Protein AF-0000000084602964 (afdb_homodimer)

Organism: Ustilaginoidea virens (NCBI:txid1159556)

Solvent-accessible surface area (backbone atoms only — not comparable to full-atom values): 13309 Å² total; per-residue (Å²): 102,76,48,47,32,32,37,65,79,59,62,32,30,33,37,32,51,62,71,58,79,45,32,35,36,34,15,37,67,65,36,8,13,34,34,4,14,65,34,40,32,28,38,28,27,54,37,89,40,45,48,78,75,38,66,73,67,38,65,31,77,41,71,43,98,86,69,43,47,35,37,36,31,18,36,76,69,59,18,8,36,47,31,34,42,36,61,92,42,74,63,36,30,36,32,22,19,18,18,32,47,93,67,44,42,21,49,88,42,48,48,54,31,31,34,16,52,75,52,46,38,59,52,61,78,80,53,83,86,30,45,79,32,58,55,85,125,103,77,48,46,32,34,37,64,79,58,62,34,29,32,38,33,51,64,73,56,80,46,31,35,35,35,16,36,67,67,38,9,14,34,33,5,13,66,34,40,31,28,39,30,27,54,36,89,41,45,48,77,74,36,67,73,66,39,66,32,77,41,72,45,96,85,68,42,47,35,37,35,33,17,35,75,70,59,21,9,36,47,33,34,41,34,60,91,42,74,64,37,30,37,32,23,21,19,19,32,47,92,68,44,43,20,49,89,42,49,47,53,31,31,34,17,53,75,52,46,38,60,51,59,76,81,52,80,86,29,45,82,31,60,55,85,126

Sequence (274 aa):
MTTKGSCACGEVQFQFTGEPATTALCHCRDCQKWTGGAYTSNAVVPRASFSVTKGSPKTWDAVGSSGKINKHFFCGDCGSGLYTELEVMPDMACVKAGTLDGGAASLGGKVDVEFYVKDRVGYLHGCEGAKQVPEFLMTTKGSCACGEVQFQFTGEPATTALCHCRDCQKWTGGAYTSNAVVPRASFSVTKGSPKTWDAVGSSGKINKHFFCGDCGSGLYTELEVMPDMACVKAGTLDGGAASLGGKVDVEFYVKDRVGYLHGCEGAKQVPEFL

Foldseek 3Di:
DKWKFAFPVRQKIKIFDDFAPFWEWEQDPVQCVLVVHRTFTWRKHFPVRMDTDGHDWDWDWDQDPVRWTKIWTAHPPPSHTAWIATPVRNGIITGGLVRIPDPSSCVVVDHAAYALCVNGDDVDDDDPNHHYYNHDD/DKWKFAFPVRQKIKIFDDFAPFWEWEQDPVQCVLVVDRTFTWRKHFPVRMDTDGHDWDWDWDQDPVRWTKIWTAHPPPSHTAWIATPVRNGIITGGLVRIPDPSSCVVVDHAAYALCVNGDDVDDDDPNHHYYNHDD

Nearest PDB structures (foldseek):
  8ajq-assembly2_C  TM=9.057E-01  e=1.723E-10  Pseudomonas aeruginosa PAO1
  3fac-assembly6_F  TM=7.951E-01  e=3.209E-06  Cereibacter sphaeroides 2.4.1
  1xa8-assembly1_A  TM=7.159E-01  e=5.726E-05  Paracoccus denitrificans
  6r0v-assembly3_C  TM=5.895E-01  e=1.476E-01  Magnetospirillum gryphiswaldense MSR-1
  4hr6-assembly1_B  TM=8.315E-01  e=5.188E+00  Trichosanthes anguina

InterPro domains:
  IPR006913 CENP-V/GFA domain [PF04828] (3-118)
  IPR006913 CENP-V/GFA domain [PS51891] (3-117)
  IPR011057 Mss4-like superfamily [SSF51316] (1-136)

pLDDT: mean 96.97, std 4.66, range [57.72, 98.94]

Secondary structure (DSSP, 8-state):
-EEEEE-SSSS-EEEEES--SEEEEE--HHHHHHHTSS-EEEEEEEGGGEEEEES--EEEEEE-TTS-EEEEEE-TTT--EEEEEETTSTTEEEEEGGGBSTTGGGGGG---EEE-GGG--TT--PPTTPEEESS--/-EEEEE-SSSS-EEEEES--SEEEEE--HHHHHHHTSS-EEEEEEEGGGEEEEES--EEEEEE-TTSSEEEEEE-TTT--EEEEEETTSTTEEEEEGGGBSTTGGGGGG---EEE-GGG--TT--PPTTPEEESS--

Radius of gyration: 17.01 Å; Cα contacts (8 Å, |Δi|>4): 788; chains: 2; bounding box: 37×51×43 Å

Structure (mmCIF, N/CA/C/O backbone):
data_AF-0000000084602964-model_v1
#
loop_
_entity.id
_entity.type
_entity.pdbx_description
1 polymer 'CENP-V/GFA domain-containing protein'
#
loop_
_atom_site.group_PDB
_atom_site.id
_atom_site.type_symbol
_atom_site.label_atom_id
_atom_site.label_alt_id
_atom_site.label_comp_id
_atom_site.label_asym_id
_atom_site.label_entity_id
_atom_site.label_seq_id
_atom_site.pdbx_PDB_ins_code
_atom_site.Cartn_x
_atom_site.Cartn_y
_atom_site.Cartn_z
_atom_site.occupancy
_atom_site.B_iso_or_equiv
_atom_site.auth_seq_id
_atom_site.auth_comp_id
_atom_site.auth_asym_id
_atom_site.auth_atom_id
_atom_site.pdbx_PDB_model_num
ATOM 1 N N . MET A 1 1 ? 7.316 -25.953 -2.711 1 91.19 1 MET A N 1
ATOM 2 C CA . MET A 1 1 ? 7.758 -24.891 -1.819 1 91.19 1 MET A CA 1
ATOM 3 C C . MET A 1 1 ? 6.574 -24.047 -1.353 1 91.19 1 MET A C 1
ATOM 5 O O . MET A 1 1 ? 5.68 -23.734 -2.141 1 91.19 1 MET A O 1
ATOM 9 N N . THR A 1 2 ? 6.422 -23.891 -0.087 1 97.94 2 THR A N 1
ATOM 10 C CA . THR A 1 2 ? 5.328 -23.125 0.492 1 97.94 2 THR A CA 1
ATOM 11 C C . THR A 1 2 ? 5.793 -21.703 0.853 1 97.94 2 THR A C 1
ATOM 13 O O . THR A 1 2 ? 6.84 -21.531 1.486 1 97.94 2 THR A O 1
ATOM 16 N N . THR A 1 3 ? 5.145 -20.734 0.321 1 98.62 3 THR A N 1
ATOM 17 C CA . THR A 1 3 ? 5.375 -19.344 0.696 1 98.62 3 THR A CA 1
ATOM 18 C C . THR A 1 3 ? 4.316 -18.875 1.688 1 98.62 3 THR A C 1
ATOM 20 O O . THR A 1 3 ? 3.121 -19.109 1.493 1 98.62 3 THR A O 1
ATOM 23 N N . LYS A 1 4 ? 4.715 -18.234 2.758 1 98.88 4 LYS A N 1
ATOM 24 C CA . LYS A 1 4 ? 3.814 -17.75 3.801 1 98.88 4 LYS A CA 1
ATOM 25 C C . LYS A 1 4 ? 3.76 -16.219 3.814 1 98.88 4 LYS A C 1
ATOM 27 O O . LYS A 1 4 ? 4.684 -15.555 3.336 1 98.88 4 LYS A O 1
ATOM 32 N N . GLY A 1 5 ? 2.639 -15.727 4.312 1 98.88 5 GLY A N 1
ATOM 33 C CA . GLY A 1 5 ? 2.457 -14.297 4.512 1 98.88 5 GLY A CA 1
ATOM 34 C C . GLY A 1 5 ? 1.465 -13.969 5.609 1 98.88 5 GLY A C 1
ATOM 35 O O . GLY A 1 5 ? 0.839 -14.867 6.176 1 98.88 5 GLY A O 1
ATOM 36 N N . SER A 1 6 ? 1.396 -12.688 5.945 1 98.88 6 SER A N 1
ATOM 37 C CA . SER A 1 6 ? 0.484 -12.219 6.984 1 98.88 6 SER A CA 1
ATOM 38 C C . SER A 1 6 ? 0.292 -10.711 6.914 1 98.88 6 SER A C 1
ATOM 40 O O . SER A 1 6 ? 1.099 -10 6.305 1 98.88 6 SER A O 1
ATOM 42 N N . CYS A 1 7 ? -0.856 -10.312 7.605 1 98.81 7 CYS A N 1
ATOM 43 C CA . CYS A 1 7 ? -1.033 -8.875 7.793 1 98.81 7 CYS A CA 1
ATOM 44 C C . CYS A 1 7 ? -0.047 -8.328 8.82 1 98.81 7 CYS A C 1
ATOM 46 O O . CYS A 1 7 ? 0.707 -9.094 9.422 1 98.81 7 CYS A O 1
ATOM 48 N N . ALA A 1 8 ? -0.047 -7.062 9.031 1 98.38 8 ALA A N 1
ATOM 49 C CA . ALA A 1 8 ? 0.92 -6.379 9.883 1 98.38 8 ALA A CA 1
ATOM 50 C C . ALA A 1 8 ? 0.722 -6.758 11.352 1 98.38 8 ALA A C 1
ATOM 52 O O . ALA A 1 8 ? 1.691 -6.883 12.102 1 98.38 8 ALA A O 1
ATOM 53 N N . CYS A 1 9 ? -0.49 -6.988 11.797 1 98.25 9 CYS A N 1
ATOM 54 C CA . CYS A 1 9 ? -0.743 -7.258 13.211 1 98.25 9 CYS A CA 1
ATOM 55 C C . CYS A 1 9 ? -0.736 -8.758 13.492 1 98.25 9 CYS A C 1
ATOM 57 O O . CYS A 1 9 ? -0.832 -9.18 14.641 1 98.25 9 CYS A O 1
ATOM 59 N N . GLY A 1 10 ? -0.704 -9.539 12.461 1 98.25 10 GLY A N 1
ATOM 60 C CA . GLY A 1 10 ? -0.577 -10.977 12.625 1 98.25 10 GLY A CA 1
ATOM 61 C C . GLY A 1 10 ? -1.914 -11.68 12.758 1 98.25 10 GLY A C 1
ATOM 62 O O . GLY A 1 10 ? -1.969 -12.914 12.812 1 98.25 10 GLY A O 1
ATOM 63 N N . GLU A 1 11 ? -3.012 -10.969 12.695 1 98.62 11 GLU A N 1
ATOM 64 C CA . GLU A 1 11 ? -4.336 -11.555 12.883 1 98.62 11 GLU A CA 1
ATOM 65 C C . GLU A 1 11 ? -4.742 -12.391 11.672 1 98.62 11 GLU A C 1
ATOM 67 O O . GLU A 1 11 ? -5.523 -13.336 11.797 1 98.62 11 GLU A O 1
ATOM 72 N N . VAL A 1 12 ? -4.324 -12.055 10.555 1 98.94 12 VAL A N 1
ATOM 73 C CA . VAL A 1 12 ? -4.602 -12.82 9.352 1 98.94 12 VAL A CA 1
ATOM 74 C C . VAL A 1 12 ? -3.303 -13.414 8.797 1 98.94 12 VAL A C 1
ATOM 76 O O . VAL A 1 12 ? -2.301 -12.703 8.664 1 98.94 12 VAL A O 1
ATOM 79 N N . GLN A 1 13 ? -3.268 -14.672 8.578 1 98.94 13 GLN A N 1
ATOM 80 C CA . GLN A 1 13 ? -2.15 -15.391 7.977 1 98.94 13 GLN A CA 1
ATOM 81 C C . GLN A 1 13 ? -2.617 -16.234 6.793 1 98.94 13 GLN A C 1
ATOM 83 O O . GLN A 1 13 ? -3.75 -16.719 6.777 1 98.94 13 GLN A O 1
ATOM 88 N N . PHE A 1 14 ? -1.807 -16.422 5.824 1 98.94 14 PHE A N 1
ATOM 89 C CA . PHE A 1 14 ? -2.137 -17.172 4.613 1 98.94 14 PHE A CA 1
ATOM 90 C C . PHE A 1 14 ? -0.89 -17.812 4.016 1 98.94 14 PHE A C 1
ATOM 92 O O . PHE A 1 14 ? 0.221 -17.594 4.504 1 98.94 14 PHE A O 1
ATOM 99 N N . GLN A 1 15 ? -1.079 -18.625 3.064 1 98.94 15 GLN A N 1
ATOM 100 C CA . GLN A 1 15 ? 0.027 -19.266 2.359 1 98.94 15 GLN A CA 1
ATOM 101 C C . GLN A 1 15 ? -0.381 -19.656 0.944 1 98.94 15 GLN A C 1
ATOM 103 O O . GLN A 1 15 ? -1.571 -19.703 0.625 1 98.94 15 GLN A O 1
ATOM 108 N N . PHE A 1 16 ? 0.579 -19.891 0.078 1 98.88 16 PHE A N 1
ATOM 109 C CA . PHE A 1 16 ? 0.371 -20.562 -1.2 1 98.88 16 PHE A CA 1
ATOM 110 C C . PHE A 1 16 ? 1.536 -21.484 -1.52 1 98.88 16 PHE A C 1
ATOM 112 O O . PHE A 1 16 ? 2.625 -21.344 -0.96 1 98.88 16 PHE A O 1
ATOM 119 N N . THR A 1 17 ? 1.255 -22.438 -2.363 1 98.69 17 THR A N 1
ATOM 120 C CA . THR A 1 17 ? 2.277 -23.391 -2.797 1 98.69 17 THR A CA 1
ATOM 121 C C . THR A 1 17 ? 2.68 -23.125 -4.246 1 98.69 17 THR A C 1
ATOM 123 O O . THR A 1 17 ? 1.89 -22.594 -5.027 1 98.69 17 THR A O 1
ATOM 126 N N . GLY A 1 18 ? 3.939 -23.516 -4.59 1 97.75 18 GLY A N 1
ATOM 127 C CA . GLY A 1 18 ? 4.438 -23.312 -5.941 1 97.75 18 GLY A CA 1
ATOM 128 C C . GLY A 1 18 ? 4.949 -21.906 -6.184 1 97.75 18 GLY A C 1
ATOM 129 O O . GLY A 1 18 ? 5.207 -21.156 -5.234 1 97.75 18 GLY A O 1
ATOM 130 N N . GLU A 1 19 ? 5.258 -21.594 -7.457 1 96.88 19 GLU A N 1
ATOM 131 C CA . GLU A 1 19 ? 5.746 -20.281 -7.867 1 96.88 19 GLU A CA 1
ATOM 132 C C . GLU A 1 19 ? 4.621 -19.438 -8.461 1 96.88 19 GLU A C 1
ATOM 134 O O . GLU A 1 19 ? 3.662 -19.969 -9.016 1 96.88 19 GLU A O 1
ATOM 139 N N . PRO A 1 20 ? 4.711 -18.125 -8.266 1 98.12 20 PRO A N 1
ATOM 140 C CA . PRO A 1 20 ? 3.729 -17.281 -8.961 1 98.12 20 PRO A CA 1
ATOM 141 C C . PRO A 1 20 ? 3.721 -17.516 -10.469 1 98.12 20 PRO A C 1
ATOM 143 O O . PRO A 1 20 ? 4.777 -17.734 -11.07 1 98.12 20 PRO A O 1
ATOM 146 N N . ALA A 1 21 ? 2.506 -17.531 -11.008 1 98.25 21 ALA A N 1
ATOM 147 C CA . ALA A 1 21 ? 2.375 -17.594 -12.469 1 98.25 21 ALA A CA 1
ATOM 148 C C . ALA A 1 21 ? 2.971 -16.359 -13.125 1 98.25 21 ALA A C 1
ATOM 150 O O . ALA A 1 21 ? 3.502 -16.422 -14.234 1 98.25 21 ALA A O 1
ATOM 151 N N . THR A 1 22 ? 2.918 -15.227 -12.516 1 98.19 22 THR A N 1
ATOM 152 C CA . THR A 1 22 ? 3.473 -13.945 -12.945 1 98.19 22 THR A CA 1
ATOM 153 C C . THR A 1 22 ? 3.66 -13.008 -11.758 1 98.19 22 THR A C 1
ATOM 155 O O . THR A 1 22 ? 3.002 -13.164 -10.734 1 98.19 22 THR A O 1
ATOM 158 N N . THR A 1 23 ? 4.594 -12.125 -11.789 1 98.69 23 THR A N 1
ATOM 159 C CA . THR A 1 23 ? 4.781 -11.008 -10.867 1 98.69 23 THR A CA 1
ATOM 160 C C . THR A 1 23 ? 4.445 -9.688 -11.547 1 98.69 23 THR A C 1
ATOM 162 O O . THR A 1 23 ? 4.793 -9.469 -12.711 1 98.69 23 THR A O 1
ATOM 165 N N . ALA A 1 24 ? 3.697 -8.844 -10.859 1 98.44 24 ALA A N 1
ATOM 166 C CA . ALA A 1 24 ? 3.156 -7.672 -11.547 1 98.44 24 ALA A CA 1
ATOM 167 C C . ALA A 1 24 ? 3.092 -6.473 -10.602 1 98.44 24 ALA A C 1
ATOM 169 O O . ALA A 1 24 ? 2.883 -6.633 -9.398 1 98.44 24 ALA A O 1
ATOM 170 N N . LEU A 1 25 ? 3.332 -5.289 -11.133 1 98.69 25 LEU A N 1
ATOM 171 C CA . LEU A 1 25 ? 2.926 -4.035 -10.508 1 98.69 25 LEU A CA 1
ATOM 172 C C . LEU A 1 25 ? 1.711 -3.443 -11.219 1 98.69 25 LEU A C 1
ATOM 174 O O . LEU A 1 25 ? 1.621 -3.488 -12.445 1 98.69 25 LEU A O 1
ATOM 178 N N . CYS A 1 26 ? 0.784 -2.951 -10.5 1 97.81 26 CYS A N 1
ATOM 179 C CA . CYS A 1 26 ? -0.351 -2.246 -11.086 1 97.81 26 CYS A CA 1
ATOM 180 C C . CYS A 1 26 ? -0.395 -0.797 -10.609 1 97.81 26 CYS A C 1
ATOM 182 O O . CYS A 1 26 ? -0.549 -0.532 -9.422 1 97.81 26 CYS A O 1
ATOM 184 N N . HIS A 1 27 ? -0.36 0.128 -11.516 1 98.06 27 HIS A N 1
ATOM 185 C CA . HIS A 1 27 ? -0.219 1.552 -11.234 1 98.06 27 HIS A CA 1
ATOM 186 C C . HIS A 1 27 ? -1.563 2.266 -11.312 1 98.06 27 HIS A C 1
ATOM 188 O O . HIS A 1 27 ? -1.625 3.494 -11.219 1 98.06 27 HIS A O 1
ATOM 194 N N . CYS A 1 28 ? -2.711 1.581 -11.477 1 96.88 28 CYS A N 1
ATOM 195 C CA . CYS A 1 28 ? -3.988 2.256 -11.68 1 96.88 28 CYS A CA 1
ATOM 196 C C . CYS A 1 28 ? -4.375 3.082 -10.461 1 96.88 28 CYS A C 1
ATOM 198 O O . CYS A 1 28 ? -3.828 2.885 -9.375 1 96.88 28 CYS A O 1
ATOM 200 N N . ARG A 1 29 ? -5.297 3.977 -10.672 1 95.75 29 ARG A N 1
ATOM 201 C CA . ARG A 1 29 ? -5.711 4.887 -9.609 1 95.75 29 ARG A CA 1
ATOM 202 C C . ARG A 1 29 ? -6.363 4.125 -8.461 1 95.75 29 ARG A C 1
ATOM 204 O O . ARG A 1 29 ? -6.195 4.484 -7.293 1 95.75 29 ARG A O 1
ATOM 211 N N . ASP A 1 30 ? -7.09 3.135 -8.727 1 96.06 30 ASP A N 1
ATOM 212 C CA . ASP A 1 30 ? -7.699 2.307 -7.688 1 96.06 30 ASP A CA 1
ATOM 213 C C . ASP A 1 30 ? -6.641 1.732 -6.75 1 96.06 30 ASP A C 1
ATOM 215 O O . ASP A 1 30 ? -6.777 1.813 -5.527 1 96.06 30 ASP A O 1
ATOM 219 N N . CYS A 1 31 ? -5.586 1.161 -7.332 1 97.38 31 CYS A N 1
ATOM 220 C CA . CYS A 1 31 ? -4.523 0.571 -6.527 1 97.38 31 CYS A CA 1
ATOM 221 C C . CYS A 1 31 ? -3.797 1.637 -5.715 1 97.38 31 CYS A C 1
ATOM 223 O O . CYS A 1 31 ? -3.383 1.384 -4.582 1 97.38 31 CYS A O 1
ATOM 225 N N . GLN A 1 32 ? -3.639 2.816 -6.332 1 98.38 32 GLN A N 1
ATOM 226 C CA . GLN A 1 32 ? -3.045 3.916 -5.578 1 98.38 32 GLN A CA 1
ATOM 227 C C . GLN A 1 32 ? -3.912 4.297 -4.383 1 98.38 32 GLN A C 1
ATOM 229 O O . GLN A 1 32 ? -3.426 4.363 -3.252 1 98.38 32 GLN A O 1
ATOM 234 N N . LYS A 1 33 ? -5.188 4.449 -4.574 1 98.31 33 LYS A N 1
ATOM 235 C CA . LYS A 1 33 ? -6.098 4.828 -3.498 1 98.31 33 LYS A CA 1
ATOM 236 C C . LYS A 1 33 ? -6.168 3.744 -2.428 1 98.31 33 LYS A C 1
ATOM 238 O O . LYS A 1 33 ? -6.195 4.043 -1.232 1 98.31 33 LYS A O 1
ATOM 243 N N . TRP A 1 34 ? -6.16 2.533 -2.822 1 98.5 34 TRP A N 1
ATOM 244 C CA . TRP A 1 34 ? -6.332 1.438 -1.872 1 98.5 34 TRP A CA 1
ATOM 245 C C . TRP A 1 34 ? -5.105 1.291 -0.98 1 98.5 34 TRP A C 1
ATOM 247 O O . TRP A 1 34 ? -5.227 1.19 0.243 1 98.5 34 TRP A O 1
ATOM 257 N N . THR A 1 35 ? -3.918 1.329 -1.585 1 98.06 35 THR A N 1
ATOM 258 C CA . THR A 1 35 ? -2.703 1.128 -0.804 1 98.06 35 THR A CA 1
ATOM 259 C C . THR A 1 35 ? -2.283 2.422 -0.113 1 98.06 35 THR A C 1
ATOM 261 O O . THR A 1 35 ? -1.516 2.396 0.851 1 98.06 35 THR A O 1
ATOM 264 N N . GLY A 1 36 ? -2.74 3.549 -0.602 1 98.31 36 GLY A N 1
ATOM 265 C CA . GLY A 1 36 ? -2.16 4.828 -0.222 1 98.31 36 GLY A CA 1
ATOM 266 C C . GLY A 1 36 ? -0.785 5.059 -0.819 1 98.31 36 GLY A C 1
ATOM 267 O O . GLY A 1 36 ? -0.063 5.965 -0.396 1 98.31 36 GLY A O 1
ATOM 268 N N . GLY A 1 37 ? -0.355 4.223 -1.737 1 98.5 37 GLY A N 1
ATOM 269 C CA . GLY A 1 37 ? 0.984 4.262 -2.303 1 98.5 37 GLY A CA 1
ATOM 270 C C . GLY A 1 37 ? 0.99 4.414 -3.812 1 98.5 37 GLY A C 1
ATOM 271 O O . GLY A 1 37 ? 0.054 4.969 -4.391 1 98.5 37 GLY A O 1
ATOM 272 N N . ALA A 1 38 ? 2.062 4.016 -4.43 1 98.44 38 ALA A N 1
ATOM 273 C CA . ALA A 1 38 ? 2.289 4.281 -5.848 1 98.44 38 ALA A CA 1
ATOM 274 C C . ALA A 1 38 ? 1.634 3.211 -6.719 1 98.44 38 ALA A C 1
ATOM 276 O O . ALA A 1 38 ? 1.294 3.465 -7.875 1 98.44 38 ALA A O 1
ATOM 277 N N . TYR A 1 39 ? 1.562 2.01 -6.219 1 98.5 39 TYR A N 1
ATOM 278 C CA . TYR A 1 39 ? 1.104 0.832 -6.945 1 98.5 39 TYR A CA 1
ATOM 279 C C . TYR A 1 39 ? 0.875 -0.339 -5.996 1 98.5 39 TYR A C 1
ATOM 281 O O . TYR A 1 39 ? 1.201 -0.257 -4.812 1 98.5 39 TYR A O 1
ATOM 289 N N . THR A 1 40 ? 0.231 -1.357 -6.441 1 98.56 40 THR A N 1
ATOM 290 C CA . THR A 1 40 ? 0.301 -2.652 -5.773 1 98.56 40 THR A CA 1
ATOM 291 C C . THR A 1 40 ? 1.4 -3.518 -6.383 1 98.56 40 THR A C 1
ATOM 293 O O . THR A 1 40 ? 1.654 -3.449 -7.586 1 98.56 40 THR A O 1
ATOM 296 N N . SER A 1 41 ? 2.1 -4.227 -5.613 1 98.81 41 SER A N 1
ATOM 297 C CA . SER A 1 41 ? 2.996 -5.297 -6.031 1 98.81 41 SER A CA 1
ATOM 298 C C . SER A 1 41 ? 2.367 -6.668 -5.797 1 98.81 41 SER A C 1
ATOM 300 O O . SER A 1 41 ? 1.84 -6.941 -4.719 1 98.81 41 SER A O 1
ATOM 302 N N . ASN A 1 42 ? 2.426 -7.523 -6.793 1 98.81 42 ASN A N 1
ATOM 303 C CA . ASN A 1 42 ? 1.559 -8.695 -6.781 1 98.81 42 ASN A CA 1
ATOM 304 C C . ASN A 1 42 ? 2.318 -9.961 -7.176 1 98.81 42 ASN A C 1
ATOM 306 O O . ASN A 1 42 ? 3.018 -9.977 -8.188 1 98.81 42 ASN A O 1
ATOM 310 N N . ALA A 1 43 ? 2.254 -10.984 -6.383 1 98.81 43 ALA A N 1
ATOM 311 C CA . ALA A 1 43 ? 2.461 -12.375 -6.793 1 98.81 43 ALA A CA 1
ATOM 312 C C . ALA A 1 43 ? 1.15 -13.016 -7.238 1 98.81 43 ALA A C 1
ATOM 314 O O . ALA A 1 43 ? 0.268 -13.273 -6.418 1 98.81 43 ALA A O 1
ATOM 315 N N . VAL A 1 44 ? 1 -13.242 -8.523 1 98.81 44 VAL A N 1
ATOM 316 C CA . VAL A 1 44 ? -0.226 -13.836 -9.055 1 98.81 44 VAL A CA 1
ATOM 317 C C . VAL A 1 44 ? -0.109 -15.359 -9.047 1 98.81 44 VAL A C 1
ATOM 319 O O . VAL A 1 44 ? 0.737 -15.93 -9.734 1 98.81 44 VAL A O 1
ATOM 322 N N . VAL A 1 45 ? -0.984 -16.016 -8.281 1 98.75 45 VAL A N 1
ATOM 323 C CA . VAL A 1 45 ? -0.86 -17.453 -8.078 1 98.75 45 VAL A CA 1
ATOM 324 C C . VAL A 1 45 ? -2.197 -18.141 -8.367 1 98.75 45 VAL A C 1
ATOM 326 O O . VAL A 1 45 ? -3.254 -17.516 -8.258 1 98.75 45 VAL A O 1
ATOM 329 N N . PRO A 1 46 ? -2.156 -19.422 -8.742 1 98.75 46 PRO A N 1
ATOM 330 C CA . PRO A 1 46 ? -3.436 -20.141 -8.836 1 98.75 46 PRO A CA 1
ATOM 331 C C . PRO A 1 46 ? -4.223 -20.109 -7.527 1 98.75 46 PRO A C 1
ATOM 333 O O . PRO A 1 46 ? -3.666 -20.375 -6.461 1 98.75 46 PRO A O 1
ATOM 336 N N . ARG A 1 47 ? -5.477 -19.797 -7.652 1 98.38 47 ARG A N 1
ATOM 337 C CA . ARG A 1 47 ? -6.32 -19.688 -6.465 1 98.38 47 ARG A CA 1
ATOM 338 C C . ARG A 1 47 ? -6.316 -21 -5.68 1 98.38 47 ARG A C 1
ATOM 340 O O . ARG A 1 47 ? -6.363 -20.984 -4.449 1 98.38 47 ARG A O 1
ATOM 347 N N . ALA A 1 48 ? -6.23 -22.109 -6.328 1 98.38 48 ALA A N 1
ATOM 348 C CA . ALA A 1 48 ? -6.262 -23.438 -5.715 1 98.38 48 ALA A CA 1
ATOM 349 C C . ALA A 1 48 ? -5.031 -23.656 -4.84 1 98.38 48 ALA A C 1
ATOM 351 O O . ALA A 1 48 ? -5.027 -24.547 -3.982 1 98.38 48 ALA A O 1
ATOM 352 N N . SER A 1 49 ? -3.975 -22.938 -5.09 1 98.62 49 SER A N 1
ATOM 353 C CA . SER A 1 49 ? -2.732 -23.125 -4.348 1 98.62 49 SER A CA 1
ATOM 354 C C . SER A 1 49 ? -2.666 -22.188 -3.145 1 98.62 49 SER A C 1
ATOM 356 O O . SER A 1 49 ? -1.739 -22.266 -2.334 1 98.62 49 SER A O 1
ATOM 358 N N . PHE A 1 50 ? -3.629 -21.312 -3.041 1 98.88 50 PHE A N 1
ATOM 359 C CA . PHE A 1 50 ? -3.65 -20.266 -2.031 1 98.88 50 PHE A CA 1
ATOM 360 C C . PHE A 1 50 ? -4.695 -20.562 -0.961 1 98.88 50 PHE A C 1
ATOM 362 O O . PHE A 1 50 ? -5.789 -21.031 -1.271 1 98.88 50 PHE A O 1
ATOM 369 N N . SER A 1 51 ? -4.383 -20.188 0.324 1 98.88 51 SER A N 1
ATOM 370 C CA . SER A 1 51 ? -5.375 -20.344 1.384 1 98.88 51 SER A CA 1
ATOM 371 C C . SER A 1 51 ? -5.074 -19.406 2.553 1 98.88 51 SER A C 1
ATOM 373 O O . SER A 1 51 ? -3.912 -19.188 2.9 1 98.88 51 SER A O 1
ATOM 375 N N . VAL A 1 52 ? -6.113 -18.828 3.131 1 98.94 52 VAL A N 1
ATOM 376 C CA . VAL A 1 52 ? -6.008 -18.172 4.43 1 98.94 52 VAL A CA 1
ATOM 377 C C . VAL A 1 52 ? -5.945 -19.234 5.535 1 98.94 52 VAL A C 1
ATOM 379 O O . VAL A 1 52 ? -6.824 -20.094 5.637 1 98.94 52 VAL A O 1
ATOM 382 N N . THR A 1 53 ? -4.891 -19.109 6.336 1 98.88 53 THR A N 1
ATOM 383 C CA . THR A 1 53 ? -4.672 -20.172 7.32 1 98.88 53 THR A CA 1
ATOM 384 C C . THR A 1 53 ? -5.062 -19.703 8.719 1 98.88 53 THR A C 1
ATOM 386 O O . THR A 1 53 ? -5.195 -20.516 9.633 1 98.88 53 THR A O 1
ATOM 389 N N . LYS A 1 54 ? -5.199 -18.5 8.945 1 98.88 54 LYS A N 1
ATOM 390 C CA . LYS A 1 54 ? -5.625 -17.891 10.203 1 98.88 54 LYS A CA 1
ATOM 391 C C . LYS A 1 54 ? -6.371 -16.578 9.953 1 98.88 54 LYS A C 1
ATOM 393 O O . LYS A 1 54 ? -5.973 -15.781 9.094 1 98.88 54 LYS A O 1
ATOM 398 N N . GLY A 1 55 ? -7.438 -16.312 10.742 1 98.75 55 GLY A N 1
ATOM 399 C CA . GLY A 1 55 ? -8.164 -15.047 10.695 1 98.75 55 GLY A CA 1
ATOM 400 C C . GLY A 1 55 ? -9.156 -14.969 9.555 1 98.75 55 GLY A C 1
ATOM 401 O O . GLY A 1 55 ? -9.352 -15.945 8.828 1 98.75 55 GLY A O 1
ATOM 402 N N . SER A 1 56 ? -9.852 -13.867 9.492 1 98.5 56 SER A N 1
ATOM 403 C CA . SER A 1 56 ? -10.875 -13.602 8.484 1 98.5 56 SER A CA 1
ATOM 404 C C . SER A 1 56 ? -10.727 -12.203 7.898 1 98.5 56 SER A C 1
ATOM 406 O O . SER A 1 56 ? -11.109 -11.219 8.531 1 98.5 56 SER A O 1
ATOM 408 N N . PRO A 1 57 ? -10.203 -12.156 6.695 1 98.81 57 PRO A N 1
ATOM 409 C CA . PRO A 1 57 ? -10.094 -10.828 6.078 1 98.81 57 PRO A CA 1
ATOM 410 C C . PRO A 1 57 ? -11.461 -10.18 5.828 1 98.81 57 PRO A C 1
ATOM 412 O O . PRO A 1 57 ? -12.445 -10.883 5.582 1 98.81 57 PRO A O 1
ATOM 415 N N . LYS A 1 58 ? -11.508 -8.867 5.914 1 98.75 58 LYS A N 1
ATOM 416 C CA . LYS A 1 58 ? -12.617 -8.094 5.375 1 98.75 58 LYS A CA 1
ATOM 417 C C . LYS A 1 58 ? -12.477 -7.887 3.871 1 98.75 58 LYS A C 1
ATOM 419 O O . LYS A 1 58 ? -11.391 -8.094 3.312 1 98.75 58 LYS A O 1
ATOM 424 N N . THR A 1 59 ? -13.602 -7.508 3.275 1 98.62 59 THR A N 1
ATOM 425 C CA . THR A 1 59 ? -13.555 -7.332 1.828 1 98.62 59 THR A CA 1
ATOM 426 C C . THR A 1 59 ? -14.156 -5.992 1.424 1 98.62 59 THR A C 1
ATOM 428 O O . THR A 1 59 ? -14.977 -5.434 2.148 1 98.62 59 THR A O 1
ATOM 431 N N . TRP A 1 60 ? -13.695 -5.488 0.387 1 98 60 TRP A N 1
ATOM 432 C CA . TRP A 1 60 ? -14.25 -4.352 -0.338 1 98 60 TRP A CA 1
ATOM 433 C C . TRP A 1 60 ? -14.242 -4.605 -1.842 1 98 60 TRP A C 1
ATOM 435 O O . TRP A 1 60 ? -13.227 -5.035 -2.4 1 98 60 TRP A O 1
ATOM 445 N N . ASP A 1 61 ? -15.398 -4.371 -2.467 1 97.69 61 ASP A N 1
ATOM 446 C CA . ASP A 1 61 ? -15.539 -4.621 -3.898 1 97.69 61 ASP A CA 1
ATOM 447 C C . ASP A 1 61 ? -15.383 -3.33 -4.699 1 97.69 61 ASP A C 1
ATOM 449 O O . ASP A 1 61 ? -16.156 -2.383 -4.52 1 97.69 61 ASP A O 1
ATOM 453 N N . ALA A 1 62 ? -14.406 -3.301 -5.457 1 95.94 62 ALA A N 1
ATOM 454 C CA . ALA A 1 62 ? -14.281 -2.238 -6.453 1 95.94 62 ALA A CA 1
ATOM 455 C C . ALA A 1 62 ? -14.789 -2.701 -7.816 1 95.94 62 ALA A C 1
ATOM 457 O O . ALA A 1 62 ? -14.789 -3.9 -8.109 1 95.94 62 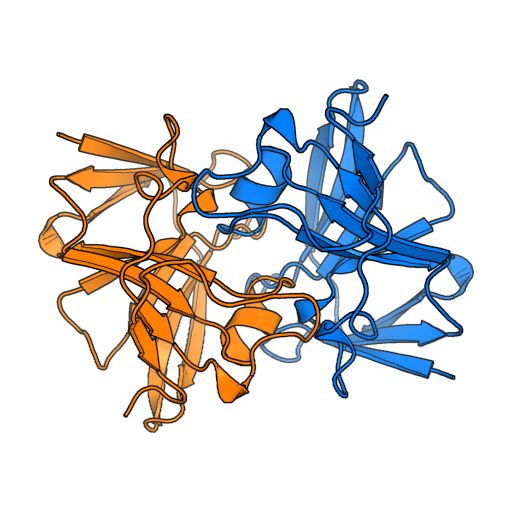ALA A O 1
ATOM 458 N N . VAL A 1 63 ? -15.289 -1.694 -8.586 1 93 63 VAL A N 1
ATOM 459 C CA . VAL A 1 63 ? -15.633 -1.993 -9.969 1 93 63 VAL A CA 1
ATOM 460 C C . VAL A 1 63 ? -14.508 -1.542 -10.891 1 93 63 VAL A C 1
ATOM 462 O O . VAL A 1 63 ? -14.164 -0.359 -10.93 1 93 63 VAL A O 1
ATOM 465 N N . GLY A 1 64 ? -13.969 -2.504 -11.531 1 87.06 64 GLY A N 1
ATOM 466 C CA . GLY A 1 64 ? -12.883 -2.188 -12.445 1 87.06 64 GLY A CA 1
ATOM 467 C C . GLY A 1 64 ? -13.359 -1.537 -13.734 1 87.06 64 GLY A C 1
ATOM 468 O O . GLY A 1 64 ? -14.562 -1.344 -13.93 1 87.06 64 GLY A O 1
ATOM 469 N N . SER A 1 65 ? -12.367 -1.155 -14.594 1 83.38 65 SER A N 1
ATOM 470 C CA . SER A 1 65 ? -12.664 -0.501 -15.859 1 83.38 65 SER A CA 1
ATOM 471 C C . SER A 1 65 ? -13.477 -1.411 -16.766 1 83.38 65 SER A C 1
ATOM 473 O O . SER A 1 65 ? -14.219 -0.932 -17.641 1 83.38 65 SER A O 1
ATOM 475 N N . SER A 1 66 ? -13.359 -2.713 -16.609 1 83.81 66 SER A N 1
ATOM 476 C CA . SER A 1 66 ? -14.109 -3.697 -17.391 1 83.81 66 SER A CA 1
ATOM 477 C C . SER A 1 66 ? -15.57 -3.74 -16.969 1 83.81 66 SER A C 1
ATOM 479 O O . SER A 1 66 ? -16.406 -4.344 -17.641 1 83.81 66 SER A O 1
ATOM 481 N N . GLY A 1 67 ? -15.844 -3.117 -15.891 1 90.12 67 GLY A N 1
ATOM 482 C CA . GLY A 1 67 ? -17.172 -3.219 -15.305 1 90.12 67 GLY A CA 1
ATOM 483 C C . GLY A 1 67 ? -17.328 -4.398 -14.367 1 90.12 67 GLY A C 1
ATOM 484 O O . GLY A 1 67 ? -18.359 -4.555 -13.711 1 90.12 67 GLY A O 1
ATOM 485 N N . LYS A 1 68 ? -16.297 -5.207 -14.305 1 94.44 68 LYS A N 1
ATOM 486 C CA . LYS A 1 68 ? -16.328 -6.391 -13.453 1 94.44 68 LYS A CA 1
ATOM 487 C C . LYS A 1 68 ? -15.742 -6.094 -12.078 1 94.44 68 LYS A C 1
ATOM 489 O O . LYS A 1 68 ? -15.086 -5.07 -11.883 1 94.44 68 LYS A O 1
ATOM 494 N N . ILE A 1 69 ? -15.992 -6.98 -11.188 1 96.88 69 ILE A N 1
ATOM 495 C CA . ILE A 1 69 ? -15.648 -6.75 -9.789 1 96.88 69 ILE A CA 1
ATOM 496 C C . ILE A 1 69 ? -14.195 -7.156 -9.531 1 96.88 69 ILE A C 1
ATOM 498 O O . ILE A 1 69 ? -13.742 -8.195 -10.023 1 96.88 69 ILE A O 1
ATOM 502 N N . ASN A 1 70 ? -13.492 -6.309 -8.891 1 97 70 ASN A N 1
ATOM 503 C CA . ASN A 1 70 ? -12.242 -6.598 -8.203 1 97 70 ASN A CA 1
ATOM 504 C C . ASN A 1 70 ? -12.43 -6.656 -6.695 1 97 70 ASN A C 1
ATOM 506 O O . ASN A 1 70 ? -12.562 -5.621 -6.039 1 97 70 ASN A O 1
ATOM 510 N N . LYS A 1 71 ? -12.484 -7.863 -6.203 1 98.19 71 LYS A N 1
ATOM 511 C CA . LYS A 1 71 ? -12.68 -8.023 -4.766 1 98.19 71 LYS A CA 1
ATOM 512 C C . LYS A 1 71 ? -11.359 -7.852 -4.012 1 98.19 71 LYS A C 1
ATOM 514 O O . LYS A 1 71 ? -10.383 -8.547 -4.289 1 98.19 71 LYS A O 1
ATOM 519 N N . HIS A 1 72 ? -11.297 -6.887 -3.117 1 98.81 72 HIS A N 1
ATOM 520 C CA . HIS A 1 72 ? -10.133 -6.605 -2.291 1 98.81 72 HIS A CA 1
ATOM 521 C C . HIS A 1 72 ? -10.266 -7.238 -0.91 1 98.81 72 HIS A C 1
ATOM 523 O O . HIS A 1 72 ? -11.305 -7.102 -0.26 1 98.81 72 HIS A O 1
ATOM 529 N N . PHE A 1 73 ? -9.273 -7.945 -0.435 1 98.94 73 PHE A N 1
ATOM 530 C CA . PHE A 1 73 ? -9.227 -8.547 0.892 1 98.94 73 PHE A CA 1
ATOM 531 C C . PHE A 1 73 ? -8.18 -7.863 1.764 1 98.94 73 PHE A C 1
ATOM 533 O O . PHE A 1 73 ? -7.039 -7.676 1.34 1 98.94 73 PHE A O 1
ATOM 540 N N . PHE A 1 74 ? -8.57 -7.488 2.988 1 98.94 74 PHE A N 1
ATOM 541 C CA . PHE A 1 74 ? -7.676 -6.754 3.877 1 98.94 74 PHE A CA 1
ATOM 542 C C . PHE A 1 74 ? -7.949 -7.109 5.332 1 98.94 74 PHE A C 1
ATOM 544 O O . PHE A 1 74 ? -9 -7.668 5.656 1 98.94 74 PHE A O 1
ATOM 551 N N . CYS A 1 75 ? -7.02 -6.871 6.215 1 98.94 75 CYS A N 1
ATOM 552 C CA . CYS A 1 75 ? -7.203 -7.105 7.641 1 98.94 75 CYS A CA 1
ATOM 553 C C . CYS A 1 75 ? -8.055 -6.008 8.266 1 98.94 75 CYS A C 1
ATOM 555 O O . CYS A 1 75 ? -7.734 -4.824 8.141 1 98.94 75 CYS A O 1
ATOM 557 N N . GLY A 1 76 ? -9.062 -6.387 8.938 1 98.69 76 GLY A N 1
ATOM 558 C CA . GLY A 1 76 ? -9.953 -5.426 9.57 1 98.69 76 GLY A CA 1
ATOM 559 C C . GLY A 1 76 ? -9.344 -4.762 10.789 1 98.69 76 GLY A C 1
ATOM 560 O O . GLY A 1 76 ? -9.836 -3.732 11.258 1 98.69 76 GLY A O 1
ATOM 561 N N . ASP A 1 77 ? -8.281 -5.305 11.344 1 98.56 77 ASP A N 1
ATOM 562 C CA . ASP A 1 77 ? -7.703 -4.809 12.594 1 98.56 77 ASP A CA 1
ATOM 563 C C . ASP A 1 77 ? -6.566 -3.83 12.312 1 98.56 77 ASP A C 1
ATOM 565 O O . ASP A 1 77 ? -6.355 -2.881 13.07 1 98.56 77 ASP A O 1
ATOM 569 N N . CYS A 1 78 ? -5.82 -4.055 11.211 1 98.75 78 CYS A N 1
ATOM 570 C CA . CYS A 1 78 ? -4.668 -3.191 10.984 1 98.75 78 CYS A CA 1
ATOM 571 C C . CYS A 1 78 ? -4.742 -2.527 9.609 1 98.75 78 CYS A C 1
ATOM 573 O O . CYS A 1 78 ? -3.941 -1.646 9.297 1 98.75 78 CYS A O 1
ATOM 575 N N . GLY A 1 79 ? -5.625 -2.955 8.773 1 98.69 79 GLY A N 1
ATOM 576 C CA . GLY A 1 79 ? -5.824 -2.295 7.492 1 98.69 79 GLY A CA 1
ATOM 577 C C . GLY A 1 79 ? -4.945 -2.854 6.391 1 98.69 79 GLY A C 1
ATOM 578 O O . GLY A 1 79 ? -5.059 -2.447 5.23 1 98.69 79 GLY A O 1
ATOM 579 N N . SER A 1 80 ? -4.016 -3.816 6.645 1 98.88 80 SER A N 1
ATOM 580 C CA . SER A 1 80 ? -3.121 -4.355 5.629 1 98.88 80 SER A CA 1
ATOM 581 C C . SER A 1 80 ? -3.898 -4.879 4.426 1 98.88 80 SER A C 1
ATOM 583 O O . SER A 1 80 ? -4.867 -5.629 4.582 1 98.88 80 SER A O 1
ATOM 585 N N . GLY A 1 81 ? -3.51 -4.414 3.211 1 98.88 81 GLY A N 1
ATOM 586 C CA . GLY A 1 81 ? -3.988 -5.074 2.006 1 98.88 81 GLY A CA 1
ATOM 587 C C . GLY A 1 81 ? -3.359 -6.434 1.78 1 98.88 81 GLY A C 1
ATOM 588 O O . GLY A 1 81 ? -2.135 -6.57 1.81 1 98.88 81 GLY A O 1
ATOM 589 N N . LEU A 1 82 ? -4.18 -7.449 1.491 1 98.94 82 LEU A N 1
ATOM 590 C CA . LEU A 1 82 ? -3.646 -8.805 1.551 1 98.94 82 LEU A CA 1
ATOM 591 C C . LEU A 1 82 ? -3.637 -9.445 0.167 1 98.94 82 LEU A C 1
ATOM 593 O O . LEU A 1 82 ? -2.631 -10.031 -0.244 1 98.94 82 LEU A O 1
ATOM 597 N N . TYR A 1 83 ? -4.703 -9.523 -0.486 1 98.94 83 TYR A N 1
ATOM 598 C CA . TYR A 1 83 ? -4.824 -10.07 -1.833 1 98.94 83 TYR A CA 1
ATOM 599 C C . TYR A 1 83 ? -6.102 -9.586 -2.508 1 98.94 83 TYR A C 1
ATOM 601 O O . TYR A 1 83 ? -6.949 -8.961 -1.867 1 98.94 83 TYR A O 1
ATOM 609 N N . THR A 1 84 ? -6.172 -9.734 -3.791 1 98.62 84 THR A N 1
ATOM 610 C CA . THR A 1 84 ? -7.379 -9.477 -4.566 1 98.62 84 THR A CA 1
ATOM 611 C C . THR A 1 84 ? -7.758 -10.688 -5.402 1 98.62 84 THR A C 1
ATOM 613 O O . THR A 1 84 ? -6.902 -11.508 -5.742 1 98.62 84 THR A O 1
ATOM 616 N N . GLU A 1 85 ? -8.984 -10.797 -5.594 1 97.94 85 GLU A N 1
ATOM 617 C CA . GLU A 1 85 ? -9.578 -11.734 -6.543 1 97.94 85 GLU A CA 1
ATOM 618 C C 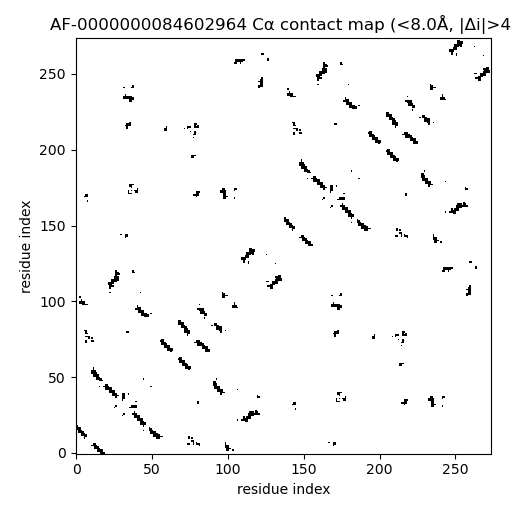. GLU A 1 85 ? -10.422 -11.008 -7.582 1 97.94 85 GLU A C 1
ATOM 620 O O . GLU A 1 85 ? -11.414 -10.359 -7.242 1 97.94 85 GLU A O 1
ATOM 625 N N . LEU A 1 86 ? -9.984 -11.094 -8.742 1 96.19 86 LEU A N 1
ATOM 626 C CA . LEU A 1 86 ? -10.617 -10.383 -9.844 1 96.19 86 LEU A CA 1
ATOM 627 C C . LEU A 1 86 ? -11.609 -11.281 -10.57 1 96.19 86 LEU A C 1
ATOM 629 O O . LEU A 1 86 ? -11.289 -12.43 -10.906 1 96.19 86 LEU A O 1
ATOM 633 N N . GLU A 1 87 ? -12.766 -10.773 -10.852 1 96.56 87 GLU A N 1
ATOM 634 C CA . GLU A 1 87 ? -13.734 -11.523 -11.641 1 96.56 87 GLU A CA 1
ATOM 635 C C . GLU A 1 87 ? -13.172 -11.891 -13.008 1 96.56 87 GLU A C 1
ATOM 637 O O . GLU A 1 87 ? -13.492 -12.953 -13.555 1 96.56 87 GLU A O 1
ATOM 642 N N . VAL A 1 88 ? -12.336 -11.086 -13.617 1 92.81 88 VAL A N 1
ATOM 643 C CA . VAL A 1 88 ? -11.805 -11.305 -14.961 1 92.81 88 VAL A CA 1
ATOM 644 C C . VAL A 1 88 ? -10.703 -12.359 -14.914 1 92.81 88 VAL A C 1
ATOM 646 O O . VAL A 1 88 ? -10.266 -12.844 -15.961 1 92.81 88 VAL A O 1
ATOM 649 N N . MET A 1 89 ? -10.219 -12.727 -13.805 1 95.06 89 MET A N 1
ATOM 650 C CA . MET A 1 89 ? -9.227 -13.773 -13.586 1 95.06 89 MET A CA 1
ATOM 651 C C . MET A 1 89 ? -9.672 -14.719 -12.469 1 95.06 89 MET A C 1
ATOM 653 O O . MET A 1 89 ? -9.016 -14.812 -11.438 1 95.06 89 MET A O 1
ATOM 657 N N . PRO A 1 90 ? -10.742 -15.461 -12.75 1 96 90 PRO A N 1
ATOM 658 C CA . PRO A 1 90 ? -11.43 -16.156 -11.664 1 96 90 PRO A CA 1
ATOM 659 C C . PRO A 1 90 ? -10.586 -17.281 -11.047 1 96 90 PRO A C 1
ATOM 661 O O . PRO A 1 90 ? -10.844 -17.688 -9.922 1 96 90 PRO A O 1
ATOM 664 N N . ASP A 1 91 ? -9.531 -17.781 -11.703 1 98.25 91 ASP A N 1
ATOM 665 C CA . ASP A 1 91 ? -8.766 -18.922 -11.203 1 98.25 91 ASP A CA 1
ATOM 666 C C . ASP A 1 91 ? -7.488 -18.469 -10.516 1 98.25 91 ASP A C 1
ATOM 668 O O . ASP A 1 91 ? -6.641 -19.281 -10.148 1 98.25 91 ASP A O 1
ATOM 672 N N . MET A 1 92 ? -7.32 -17.141 -10.352 1 98.69 92 MET A N 1
ATOM 673 C CA . MET A 1 92 ? -6.082 -16.609 -9.789 1 98.69 92 MET A CA 1
ATOM 674 C C . MET A 1 92 ? -6.363 -15.781 -8.539 1 98.69 92 MET A C 1
ATOM 676 O O . MET A 1 92 ? -7.461 -15.234 -8.383 1 98.69 92 MET A O 1
ATOM 680 N N . ALA A 1 93 ? -5.465 -15.758 -7.629 1 98.81 93 ALA A N 1
ATOM 681 C CA . ALA A 1 93 ? -5.352 -14.797 -6.531 1 98.81 93 ALA A CA 1
ATOM 682 C C . ALA A 1 93 ? -4.152 -13.875 -6.734 1 98.81 93 ALA A C 1
ATOM 684 O O . ALA A 1 93 ? -3.053 -14.336 -7.043 1 98.81 93 ALA A O 1
ATOM 685 N N . CYS A 1 94 ? -4.352 -12.625 -6.641 1 98.81 94 CYS A N 1
ATOM 686 C CA . CYS A 1 94 ? -3.271 -11.648 -6.699 1 98.81 94 CYS A CA 1
ATOM 687 C C . CYS A 1 94 ? -2.791 -11.281 -5.301 1 98.81 94 CYS A C 1
ATOM 689 O O . CYS A 1 94 ? -3.338 -10.375 -4.668 1 98.81 94 CYS A O 1
ATOM 691 N N . VAL A 1 95 ? -1.783 -11.953 -4.824 1 98.94 95 VAL A N 1
ATOM 692 C CA . VAL A 1 95 ? -1.294 -11.797 -3.459 1 98.94 95 VAL A CA 1
ATOM 693 C C . VAL A 1 95 ? -0.376 -10.578 -3.373 1 98.94 95 VAL A C 1
ATOM 695 O O . VAL A 1 95 ? 0.56 -10.445 -4.164 1 98.94 95 VAL A O 1
ATOM 698 N N . LYS A 1 96 ? -0.685 -9.664 -2.473 1 98.94 96 LYS A N 1
ATOM 699 C CA . LYS A 1 96 ? 0.138 -8.477 -2.293 1 98.94 96 LYS A CA 1
ATOM 700 C C . LYS A 1 96 ? 1.498 -8.828 -1.698 1 98.94 96 LYS A C 1
ATOM 702 O O . LYS A 1 96 ? 1.58 -9.312 -0.566 1 98.94 96 LYS A O 1
ATOM 707 N N . ALA A 1 97 ? 2.518 -8.516 -2.371 1 98.88 97 ALA A N 1
ATOM 708 C CA . ALA A 1 97 ? 3.854 -9.062 -2.148 1 98.88 97 ALA A CA 1
ATOM 709 C C . ALA A 1 97 ? 4.422 -8.594 -0.81 1 98.88 97 ALA A C 1
ATOM 711 O O . ALA A 1 97 ? 5.141 -9.344 -0.143 1 98.88 97 ALA A O 1
ATOM 712 N N . GLY A 1 98 ? 4.102 -7.379 -0.437 1 98.81 98 GLY A N 1
ATOM 713 C CA . GLY A 1 98 ? 4.664 -6.809 0.777 1 98.81 98 GLY A CA 1
ATOM 714 C C . GLY A 1 98 ? 4.336 -7.613 2.021 1 98.81 98 GLY A C 1
ATOM 715 O O . GLY A 1 98 ? 5.016 -7.492 3.043 1 98.81 98 GLY A O 1
ATOM 716 N N . THR A 1 99 ? 3.256 -8.398 1.957 1 98.94 99 THR A N 1
ATOM 717 C CA . THR A 1 99 ? 2.805 -9.156 3.117 1 98.94 99 THR A CA 1
ATOM 718 C C . THR A 1 99 ? 3.527 -10.5 3.197 1 98.94 99 THR A C 1
ATOM 720 O O . THR A 1 99 ? 3.342 -11.258 4.152 1 98.94 99 THR A O 1
ATOM 723 N N . LEU A 1 100 ? 4.348 -10.844 2.238 1 98.88 100 LEU A N 1
ATOM 724 C CA . LEU A 1 100 ? 4.984 -12.156 2.168 1 98.88 100 LEU A CA 1
ATOM 725 C C . LEU A 1 100 ? 6.234 -12.195 3.041 1 98.88 100 LEU A C 1
ATOM 727 O O . LEU A 1 100 ? 6.922 -11.188 3.199 1 98.88 100 LEU A O 1
ATOM 731 N N . ASP A 1 101 ? 6.477 -13.336 3.592 1 98.25 101 ASP A N 1
ATOM 732 C CA . ASP A 1 101 ? 7.594 -13.531 4.512 1 98.25 101 ASP A CA 1
ATOM 733 C C . ASP A 1 101 ? 8.828 -14.055 3.779 1 98.25 101 ASP A C 1
ATOM 735 O O . ASP A 1 101 ? 8.75 -14.391 2.594 1 98.25 101 ASP A O 1
ATOM 739 N N . GLY A 1 102 ? 9.953 -14 4.492 1 96.44 102 GLY A N 1
ATOM 740 C CA . GLY A 1 102 ? 11.164 -14.656 4.023 1 96.44 102 GLY A CA 1
ATOM 741 C C . GLY A 1 102 ? 11.781 -13.969 2.818 1 96.44 102 GLY A C 1
ATOM 742 O O . GLY A 1 102 ? 12.352 -14.633 1.948 1 96.44 102 GLY A O 1
ATOM 743 N N . GLY A 1 103 ? 11.617 -12.734 2.652 1 96.94 103 GLY A N 1
ATOM 744 C CA . GLY A 1 103 ? 12.211 -12 1.54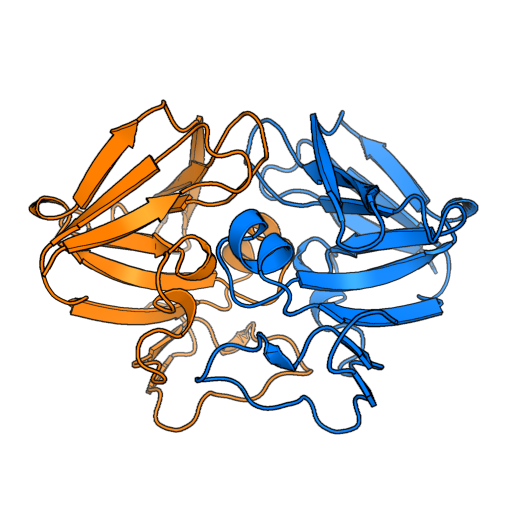6 1 96.94 103 GLY A CA 1
ATOM 745 C C . GLY A 1 103 ? 11.375 -12.055 0.279 1 96.94 103 GLY A C 1
ATOM 746 O O . GLY A 1 103 ? 11.75 -11.469 -0.739 1 96.94 103 GLY A O 1
ATOM 747 N N . ALA A 1 104 ? 10.242 -12.664 0.336 1 97.94 104 ALA A N 1
ATOM 748 C CA . ALA A 1 104 ? 9.43 -12.891 -0.859 1 97.94 104 ALA A CA 1
ATOM 749 C C . ALA A 1 104 ? 8.758 -11.602 -1.32 1 97.94 104 ALA A C 1
ATOM 751 O O . ALA A 1 104 ? 8.25 -11.523 -2.438 1 97.94 104 ALA A O 1
ATOM 752 N N . ALA A 1 105 ? 8.812 -10.531 -0.494 1 98.5 105 ALA A N 1
ATOM 753 C CA . ALA A 1 105 ? 8.305 -9.234 -0.923 1 98.5 105 ALA A CA 1
ATOM 754 C C . ALA A 1 105 ? 9.055 -8.734 -2.154 1 98.5 105 ALA A C 1
ATOM 756 O O . ALA A 1 105 ? 8.523 -7.922 -2.92 1 98.5 105 ALA A O 1
ATOM 757 N N . SER A 1 106 ? 10.266 -9.219 -2.348 1 98.38 106 SER A N 1
ATOM 758 C CA . SER A 1 106 ? 11.125 -8.781 -3.439 1 98.38 106 SER A CA 1
ATOM 759 C C . SER A 1 106 ? 10.719 -9.43 -4.758 1 98.38 106 SER A C 1
ATOM 761 O O . SER A 1 106 ? 11.289 -9.125 -5.809 1 98.38 106 SER A O 1
ATOM 763 N N . LEU A 1 107 ? 9.812 -10.328 -4.781 1 98.31 107 LEU A N 1
ATOM 764 C CA . LEU A 1 107 ? 9.305 -10.984 -5.984 1 98.31 107 LEU A CA 1
ATOM 765 C C . LEU A 1 107 ? 10.445 -11.594 -6.793 1 98.31 107 LEU A C 1
ATOM 767 O O . LEU A 1 107 ? 10.469 -11.477 -8.016 1 98.31 107 LEU A O 1
ATOM 771 N N . GLY A 1 108 ? 11.438 -12.172 -6.078 1 96.31 108 GLY A N 1
ATOM 772 C CA . GLY A 1 108 ? 12.586 -12.781 -6.738 1 96.31 108 GLY A CA 1
ATOM 773 C C . GLY A 1 108 ? 13.492 -11.773 -7.41 1 96.31 108 GLY A C 1
ATOM 774 O O . GLY A 1 108 ? 14.359 -12.141 -8.203 1 96.31 108 GLY A O 1
ATOM 775 N N . GLY A 1 109 ? 13.219 -10.516 -7.156 1 95.94 109 GLY A N 1
ATOM 776 C CA . GLY A 1 109 ? 14.047 -9.453 -7.695 1 95.94 109 GLY A CA 1
ATOM 777 C C . GLY A 1 109 ? 13.656 -9.047 -9.102 1 95.94 109 GLY A C 1
ATOM 778 O O . GLY A 1 109 ? 14.352 -8.242 -9.742 1 95.94 109 GLY A O 1
ATOM 779 N N . LYS A 1 110 ? 12.539 -9.617 -9.539 1 92.69 110 LYS A N 1
ATOM 780 C CA . LYS A 1 110 ? 12.148 -9.359 -10.922 1 92.69 110 LYS A CA 1
ATOM 781 C C . LYS A 1 110 ? 10.633 -9.188 -11.039 1 92.69 110 LYS A C 1
ATOM 783 O O . LYS A 1 110 ? 9.875 -10 -10.5 1 92.69 110 LYS A O 1
ATOM 788 N N . VAL A 1 111 ? 10.219 -8.102 -11.742 1 98.44 111 VAL A N 1
ATOM 789 C CA . VAL A 1 111 ? 8.828 -7.852 -12.094 1 98.44 111 VAL A CA 1
ATOM 790 C C . VAL A 1 111 ? 8.586 -8.219 -13.555 1 98.44 111 VAL A C 1
ATOM 792 O O . VAL A 1 111 ? 9.312 -7.77 -14.445 1 98.44 111 VAL A O 1
ATOM 795 N N . ASP A 1 112 ? 7.586 -9.07 -13.82 1 98.62 112 ASP A N 1
ATOM 796 C CA . ASP A 1 112 ? 7.297 -9.523 -15.18 1 98.62 112 ASP A CA 1
ATOM 797 C C . ASP A 1 112 ? 6.539 -8.453 -15.961 1 98.62 112 ASP A C 1
ATOM 799 O O . ASP A 1 112 ? 6.805 -8.242 -17.156 1 98.62 112 ASP A O 1
ATOM 803 N N . VAL A 1 113 ? 5.633 -7.777 -15.344 1 98.5 113 VAL A N 1
ATOM 804 C CA . VAL A 1 113 ? 4.766 -6.859 -16.078 1 98.5 113 VAL A CA 1
ATOM 805 C C . VAL A 1 113 ? 4.324 -5.719 -15.172 1 98.5 113 VAL A C 1
ATOM 807 O O . VAL A 1 113 ? 4.102 -5.922 -13.969 1 98.5 113 VAL A O 1
ATOM 810 N N . GLU A 1 114 ? 4.242 -4.5 -15.641 1 98.5 114 GLU A N 1
ATOM 811 C CA . GLU A 1 114 ? 3.627 -3.334 -15.016 1 98.5 114 GLU A CA 1
ATOM 812 C C . GLU A 1 114 ? 2.387 -2.889 -15.781 1 98.5 114 GLU A C 1
ATOM 814 O O . GLU A 1 114 ? 2.467 -2.555 -16.969 1 98.5 114 GLU A O 1
ATOM 819 N N . PHE A 1 115 ? 1.314 -2.908 -15.055 1 97.19 115 PHE A N 1
ATOM 820 C CA . PHE A 1 115 ? 0.041 -2.527 -15.656 1 97.19 115 PHE A CA 1
ATOM 821 C C . PHE A 1 115 ? -0.283 -1.068 -15.352 1 97.19 115 PHE A C 1
ATOM 823 O O . PHE A 1 115 ? 0.172 -0.519 -14.352 1 97.19 115 PHE A O 1
ATOM 830 N N . TYR A 1 116 ? -1.134 -0.444 -16.297 1 97.25 116 TYR A N 1
ATOM 831 C CA . TYR A 1 116 ? -1.628 0.92 -16.141 1 97.25 116 TYR A CA 1
ATOM 832 C C . TYR A 1 116 ? -0.476 1.901 -15.969 1 97.25 116 TYR A C 1
ATOM 834 O O . TYR A 1 116 ? -0.545 2.803 -15.125 1 97.25 116 TYR A O 1
ATOM 842 N N . VAL A 1 117 ? 0.496 1.771 -16.797 1 97.94 117 VAL A N 1
ATOM 843 C CA . VAL A 1 117 ? 1.665 2.633 -16.656 1 97.94 117 VAL A CA 1
ATOM 844 C C . VAL A 1 117 ? 1.307 4.062 -17.062 1 97.94 117 VAL A C 1
ATOM 846 O O . VAL A 1 117 ? 2.041 5.004 -16.75 1 97.94 117 VAL A O 1
ATOM 849 N N . LYS A 1 118 ? 0.156 4.277 -17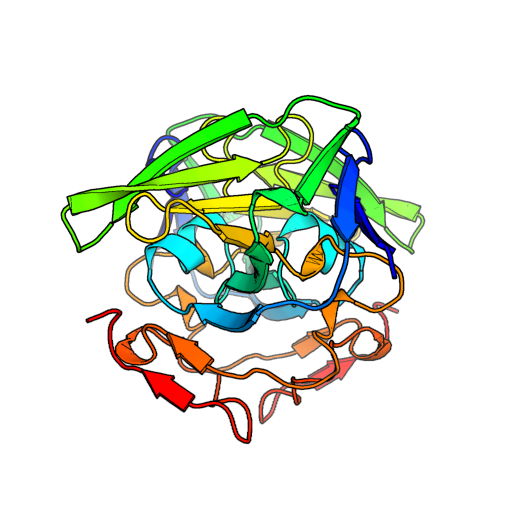.672 1 96.5 118 LYS A N 1
ATOM 850 C CA . LYS A 1 118 ? -0.338 5.617 -17.969 1 96.5 118 LYS A CA 1
ATOM 851 C C . LYS A 1 118 ? -0.606 6.406 -16.703 1 96.5 118 LYS A C 1
ATOM 853 O O . LYS A 1 118 ? -0.647 7.641 -16.719 1 96.5 118 LYS A O 1
ATOM 858 N N . ASP A 1 119 ? -0.845 5.734 -15.602 1 97 119 ASP A N 1
ATOM 859 C CA . ASP A 1 119 ? -1.179 6.355 -14.32 1 97 119 ASP A CA 1
ATOM 860 C C . ASP A 1 119 ? 0.008 6.312 -13.359 1 97 119 ASP A C 1
ATOM 862 O O . ASP A 1 119 ? -0.127 6.648 -12.18 1 97 119 ASP A O 1
ATOM 866 N N . ARG A 1 120 ? 1.172 5.828 -13.867 1 98.06 120 ARG A N 1
ATOM 867 C CA . ARG A 1 120 ? 2.342 5.754 -13 1 98.06 120 ARG A CA 1
ATOM 868 C C . ARG A 1 120 ? 2.689 7.129 -12.43 1 98.06 120 ARG A C 1
ATOM 870 O O . ARG A 1 120 ? 2.664 8.125 -13.148 1 98.06 120 ARG A O 1
ATOM 877 N N . VAL A 1 121 ? 3.002 7.195 -11.125 1 98.31 121 VAL A N 1
ATOM 878 C CA . VAL A 1 121 ? 3.373 8.461 -10.492 1 98.31 121 VAL A CA 1
ATOM 879 C C . VAL A 1 121 ? 4.695 8.953 -11.07 1 98.31 121 VAL A C 1
ATOM 881 O O . VAL A 1 121 ? 5.52 8.164 -11.523 1 98.31 121 VAL A O 1
ATOM 884 N N . GLY A 1 122 ? 4.887 10.156 -10.977 1 97.31 122 GLY A N 1
ATOM 885 C CA . GLY A 1 122 ? 5.918 10.844 -11.734 1 97.31 122 GLY A CA 1
ATOM 886 C C . GLY A 1 122 ? 7.32 10.578 -11.219 1 97.31 122 GLY A C 1
ATOM 887 O O . GLY A 1 122 ? 8.297 10.742 -11.953 1 97.31 122 GLY A O 1
ATOM 888 N N . TYR A 1 123 ? 7.496 10.188 -10.016 1 97.75 123 TYR A N 1
ATOM 889 C CA . TYR A 1 123 ? 8.828 10.008 -9.445 1 97.75 123 TYR A CA 1
ATOM 890 C C . TYR A 1 123 ? 9.352 8.602 -9.742 1 97.75 123 TYR A C 1
ATOM 892 O O . TYR A 1 123 ? 10.484 8.273 -9.375 1 97.75 123 TYR A O 1
ATOM 900 N N . LEU A 1 124 ? 8.57 7.801 -10.438 1 97.06 124 LEU A N 1
ATOM 901 C CA . LEU A 1 124 ? 8.977 6.426 -10.711 1 97.06 124 LEU A CA 1
ATOM 902 C C . LEU A 1 124 ? 9.305 6.242 -12.188 1 97.06 124 LEU A C 1
ATOM 904 O O . LEU A 1 124 ? 8.742 6.93 -13.047 1 97.06 124 LEU A O 1
ATOM 908 N N . HIS A 1 125 ? 10.211 5.281 -12.367 1 94.88 125 HIS A N 1
ATOM 909 C CA . HIS A 1 125 ? 10.477 4.738 -13.695 1 94.88 125 HIS A CA 1
ATOM 910 C C . HIS A 1 125 ? 10.117 3.26 -13.766 1 94.88 125 HIS A C 1
ATOM 912 O O . HIS A 1 125 ? 9.906 2.617 -12.734 1 94.88 125 HIS A O 1
ATOM 918 N N . GLY A 1 126 ? 10.008 2.797 -14.961 1 96.12 126 GLY A N 1
ATOM 919 C CA . GLY A 1 126 ? 9.711 1.387 -15.141 1 96.12 126 GLY A CA 1
ATOM 920 C C . GLY A 1 126 ? 10.797 0.47 -14.609 1 96.12 126 GLY A C 1
ATOM 921 O O . GLY A 1 126 ? 11.984 0.805 -14.672 1 96.12 126 GLY A O 1
ATOM 922 N N . CYS A 1 127 ? 10.352 -0.664 -14.086 1 96.88 127 CYS A N 1
ATOM 923 C CA . CYS A 1 127 ? 11.312 -1.685 -13.68 1 96.88 127 CYS A CA 1
ATOM 924 C C . CYS A 1 127 ? 12.039 -2.26 -14.891 1 96.88 127 CYS A C 1
ATOM 926 O O . CYS A 1 127 ? 11.422 -2.504 -15.93 1 96.88 127 CYS A O 1
ATOM 928 N N . GLU A 1 128 ? 13.273 -2.49 -14.695 1 95.06 128 GLU A N 1
ATOM 929 C CA . GLU A 1 128 ? 14.062 -3.059 -15.781 1 95.06 128 GLU A CA 1
ATOM 930 C C . GLU A 1 128 ? 13.531 -4.426 -16.188 1 95.06 128 GLU A C 1
ATOM 932 O O . GLU A 1 128 ? 13.305 -5.293 -15.344 1 95.06 128 GLU A O 1
ATOM 937 N N . GLY A 1 129 ? 13.266 -4.57 -17.484 1 96.94 129 GLY A N 1
ATOM 938 C CA . GLY A 1 129 ? 12.891 -5.871 -18.016 1 96.94 129 GLY A CA 1
ATOM 939 C C . GLY A 1 129 ? 11.398 -6.133 -17.953 1 96.94 129 GLY A C 1
ATOM 940 O O . GLY A 1 129 ? 10.898 -7.062 -18.594 1 96.94 129 GLY A O 1
ATOM 941 N N . ALA A 1 130 ? 10.672 -5.402 -17.234 1 98.38 130 ALA A N 1
ATOM 942 C CA . ALA A 1 130 ? 9.234 -5.621 -17.062 1 98.38 130 ALA A CA 1
ATOM 943 C C . ALA A 1 130 ? 8.469 -5.164 -18.312 1 98.38 130 ALA A C 1
ATOM 945 O O . ALA A 1 130 ? 8.758 -4.109 -18.875 1 98.38 130 ALA A O 1
ATOM 946 N N . LYS A 1 131 ? 7.551 -6.031 -18.75 1 98.31 131 LYS A N 1
ATOM 947 C CA . LYS A 1 131 ? 6.609 -5.574 -19.781 1 98.31 131 LYS A CA 1
ATOM 948 C C . LYS A 1 131 ? 5.805 -4.375 -19.281 1 98.31 131 LYS A C 1
ATOM 950 O O . LYS A 1 131 ? 5.332 -4.363 -18.141 1 98.31 131 LYS A O 1
ATOM 955 N N . GLN A 1 132 ? 5.727 -3.297 -20.109 1 98.19 132 GLN A N 1
ATOM 956 C CA . GLN A 1 132 ? 4.965 -2.096 -19.781 1 98.19 132 GLN A CA 1
ATOM 957 C C . GLN A 1 132 ? 3.633 -2.064 -20.516 1 98.19 132 GLN A C 1
ATOM 959 O O . GLN A 1 132 ? 3.6 -2.074 -21.75 1 98.19 132 GLN A O 1
ATOM 964 N N . VAL A 1 133 ? 2.533 -2.027 -19.75 1 96.94 133 VAL A N 1
ATOM 965 C CA . VAL A 1 133 ? 1.191 -2.09 -20.328 1 96.94 133 VAL A CA 1
ATOM 966 C C . VAL A 1 133 ? 0.397 -0.852 -19.922 1 96.94 133 VAL A C 1
ATOM 968 O O . VAL A 1 133 ? 0.17 -0.617 -18.734 1 96.94 133 VAL A O 1
ATOM 971 N N . PRO A 1 134 ? -0.004 0.045 -20.906 1 94.94 134 PRO A N 1
ATOM 972 C CA . PRO A 1 134 ? -0.661 1.301 -20.531 1 94.94 134 PRO A CA 1
ATOM 973 C C . PRO A 1 134 ? -1.981 1.081 -19.797 1 94.94 134 PRO A C 1
ATOM 975 O O . PRO A 1 134 ? -2.354 1.883 -18.938 1 94.94 134 PRO A O 1
ATOM 978 N N . GLU A 1 135 ? -2.824 0.185 -20.219 1 86.88 135 GLU A N 1
ATOM 979 C CA . GLU A 1 135 ? -4.082 -0.168 -19.562 1 86.88 135 GLU A CA 1
ATOM 980 C C . GLU A 1 135 ? -4.395 -1.651 -19.734 1 86.88 135 GLU A C 1
ATOM 982 O O . GLU A 1 135 ? -3.828 -2.314 -20.594 1 86.88 135 GLU A O 1
ATOM 987 N N . PHE A 1 136 ? -5.051 -2.252 -18.625 1 75.19 136 PHE A N 1
ATOM 988 C CA . PHE A 1 136 ? -5.441 -3.65 -18.734 1 75.19 136 PHE A CA 1
ATOM 989 C C . PHE A 1 136 ? -6.398 -3.85 -19.906 1 75.19 136 PHE A C 1
ATOM 991 O O . PHE A 1 136 ? -7.309 -3.045 -20.109 1 75.19 136 PHE A O 1
ATOM 998 N N . LEU A 1 137 ? -6.023 -4.191 -21.109 1 58.06 137 LEU A N 1
ATOM 999 C CA . LEU A 1 137 ? -6.895 -4.402 -22.266 1 58.06 137 LEU A CA 1
ATOM 1000 C C . LEU A 1 137 ? -8.055 -5.324 -21.906 1 58.06 137 LEU A C 1
ATOM 1002 O O . LEU A 1 137 ? -7.91 -6.219 -21.078 1 58.06 137 LEU A O 1
ATOM 1006 N N . MET B 1 1 ? -2.967 26.984 -0.689 1 91.19 1 MET B N 1
ATOM 1007 C CA . MET B 1 1 ? -3.438 25.906 -1.56 1 91.19 1 MET B CA 1
ATOM 1008 C C . MET B 1 1 ? -3.885 24.703 -0.743 1 91.19 1 MET B C 1
ATOM 1010 O O . MET B 1 1 ? -3.23 24.328 0.234 1 91.19 1 MET B O 1
ATOM 1014 N N . THR B 1 2 ? -5.059 24.234 -0.949 1 97.88 2 THR B N 1
ATOM 1015 C CA . THR B 1 2 ? -5.613 23.094 -0.23 1 97.88 2 THR B CA 1
ATOM 1016 C C . THR B 1 2 ? -5.48 21.828 -1.058 1 97.88 2 THR B C 1
ATOM 1018 O O . THR B 1 2 ? -5.824 21.812 -2.242 1 97.88 2 THR B O 1
ATOM 1021 N N . THR B 1 3 ? -4.863 20.844 -0.518 1 98.56 3 THR B N 1
ATOM 1022 C CA . THR B 1 3 ? -4.797 19.516 -1.122 1 98.56 3 THR B CA 1
ATOM 1023 C C . THR B 1 3 ? -5.812 18.578 -0.478 1 98.56 3 THR B C 1
ATOM 1025 O O . THR B 1 3 ? -5.93 18.531 0.748 1 98.56 3 THR B O 1
ATOM 1028 N N . LYS B 1 4 ? -6.566 17.859 -1.269 1 98.88 4 LYS B N 1
ATOM 1029 C CA . LYS B 1 4 ? -7.594 16.938 -0.787 1 98.88 4 LYS B CA 1
ATOM 1030 C C . LYS B 1 4 ? -7.207 15.484 -1.063 1 98.88 4 LYS B C 1
ATOM 1032 O O . LYS B 1 4 ? -6.402 15.211 -1.954 1 98.88 4 LYS B O 1
ATOM 1037 N N . GLY B 1 5 ? -7.766 14.617 -0.237 1 98.88 5 GLY B N 1
ATOM 1038 C CA . GLY B 1 5 ? -7.605 13.188 -0.42 1 98.88 5 GLY B CA 1
ATOM 1039 C C . GLY B 1 5 ? -8.75 12.375 0.166 1 98.88 5 GLY B C 1
ATOM 1040 O O . GLY B 1 5 ? -9.648 12.938 0.799 1 98.88 5 GLY B O 1
ATOM 1041 N N . SER B 1 6 ? -8.734 11.094 -0.13 1 98.88 6 SER B N 1
ATOM 1042 C CA . SER B 1 6 ? -9.766 10.188 0.365 1 98.88 6 SER B CA 1
ATOM 1043 C C . SER B 1 6 ? -9.328 8.727 0.247 1 98.88 6 SER B C 1
ATOM 1045 O O . SER B 1 6 ? -8.406 8.414 -0.503 1 98.88 6 SER B O 1
ATOM 1047 N N . CYS B 1 7 ? -10.102 7.902 1.071 1 98.81 7 CYS B N 1
ATOM 1048 C CA . CYS B 1 7 ? -9.93 6.465 0.89 1 98.81 7 CYS B CA 1
ATOM 1049 C C . CYS B 1 7 ? -10.555 6 -0.42 1 98.81 7 CYS B C 1
ATOM 1051 O O . CYS B 1 7 ? -11.172 6.789 -1.131 1 98.81 7 CYS B O 1
ATOM 1053 N N . ALA B 1 8 ? -10.406 4.758 -0.739 1 98.38 8 ALA B N 1
ATOM 1054 C CA . ALA B 1 8 ? -10.836 4.188 -2.014 1 98.38 8 ALA B CA 1
ATOM 1055 C C . ALA B 1 8 ? -12.359 4.176 -2.123 1 98.38 8 ALA B C 1
ATOM 1057 O O . ALA B 1 8 ? -12.906 4.383 -3.207 1 98.38 8 ALA B O 1
ATOM 1058 N N . CYS B 1 9 ? -13.094 3.977 -1.048 1 98.25 9 CYS B N 1
ATOM 1059 C CA . CYS B 1 9 ? -14.539 3.859 -1.116 1 98.25 9 CYS B CA 1
ATOM 1060 C C . CYS B 1 9 ? -15.211 5.211 -0.882 1 98.25 9 CYS B C 1
ATOM 1062 O O . CYS B 1 9 ? -16.422 5.336 -1.001 1 98.25 9 CYS B O 1
ATOM 1064 N N . GLY B 1 10 ? -14.438 6.18 -0.49 1 98.25 10 GLY B N 1
ATOM 1065 C CA . GLY B 1 10 ? -14.961 7.531 -0.354 1 98.25 10 GLY B CA 1
ATOM 1066 C C . GLY B 1 10 ? -15.531 7.812 1.021 1 98.25 10 GLY B C 1
ATOM 1067 O O . GLY B 1 10 ? -15.93 8.945 1.312 1 98.25 10 GLY B O 1
ATOM 1068 N N . GLU B 1 11 ? -15.5 6.852 1.927 1 98.62 11 GLU B N 1
ATOM 1069 C CA . GLU B 1 11 ? -16.094 7.008 3.25 1 98.62 11 GLU B CA 1
ATOM 1070 C C . GLU B 1 11 ? -15.258 7.945 4.121 1 98.62 11 GLU B C 1
ATOM 1072 O O . GLU B 1 11 ? -15.789 8.594 5.027 1 98.62 11 GLU B O 1
ATOM 1077 N N . VAL B 1 12 ? -14.031 7.98 3.945 1 98.94 12 VAL B N 1
ATOM 1078 C CA . VAL B 1 12 ? -13.156 8.883 4.684 1 98.94 12 VAL B CA 1
ATOM 1079 C C . VAL B 1 12 ? -12.547 9.906 3.725 1 98.94 12 VAL B C 1
ATOM 1081 O O . VAL B 1 12 ? -12.023 9.531 2.668 1 98.94 12 VAL B O 1
ATOM 1084 N N . GLN B 1 13 ? -12.672 11.141 4.012 1 98.94 13 GLN B N 1
ATOM 1085 C CA . GLN B 1 13 ? -12.078 12.242 3.266 1 98.94 13 GLN B CA 1
ATOM 1086 C C . GLN B 1 13 ? -11.281 13.164 4.188 1 98.94 13 GLN B C 1
ATOM 1088 O O . GLN B 1 13 ? -11.617 13.312 5.363 1 98.94 13 GLN B O 1
ATOM 1093 N N . PHE B 1 14 ? -10.258 13.766 3.713 1 98.94 14 PHE B N 1
ATOM 1094 C CA . PHE B 1 14 ? -9.383 14.633 4.492 1 98.94 14 PHE B CA 1
ATOM 1095 C C . PHE B 1 14 ? -8.742 15.695 3.605 1 98.94 14 PHE B C 1
ATOM 1097 O O . PHE B 1 14 ? -8.922 15.688 2.387 1 98.94 14 PHE B O 1
ATOM 1104 N N . GLN B 1 15 ? -8.086 16.609 4.207 1 98.94 15 GLN B N 1
ATOM 1105 C CA . GLN B 1 15 ? -7.379 17.656 3.479 1 98.94 15 GLN B CA 1
ATOM 1106 C C . GLN B 1 15 ? -6.234 18.234 4.312 1 98.94 15 GLN B C 1
ATOM 1108 O O . GLN B 1 15 ? -6.18 18.016 5.527 1 98.94 15 GLN B O 1
ATOM 1113 N N . PHE B 1 16 ? -5.289 18.875 3.666 1 98.88 16 PHE B N 1
ATOM 1114 C CA . PHE B 1 16 ? -4.309 19.719 4.332 1 98.88 16 PHE B CA 1
ATOM 1115 C C . PHE B 1 16 ? -4.027 20.984 3.512 1 98.88 16 PHE B C 1
ATOM 1117 O O . PHE B 1 16 ? -4.301 21.016 2.311 1 98.88 16 PHE B O 1
ATOM 1124 N N . THR B 1 17 ? -3.539 21.969 4.199 1 98.69 17 THR B N 1
ATOM 1125 C CA . THR B 1 17 ? -3.184 23.219 3.543 1 98.69 17 THR B CA 1
ATOM 1126 C C . THR B 1 17 ? -1.669 23.391 3.479 1 98.69 17 THR B C 1
ATOM 1128 O O . THR B 1 17 ? -0.942 22.844 4.312 1 98.69 17 THR B O 1
ATOM 1131 N N . GLY B 1 18 ? -1.204 24.156 2.461 1 97.69 18 GLY B N 1
ATOM 1132 C CA . GLY B 1 18 ? 0.222 24.391 2.295 1 97.69 18 GLY B CA 1
ATOM 1133 C C . GLY B 1 18 ? 0.934 23.266 1.579 1 97.69 18 GLY B C 1
ATOM 1134 O O . GLY B 1 18 ? 0.293 22.422 0.943 1 97.69 18 GLY B O 1
ATOM 1135 N N . GLU B 1 19 ? 2.275 23.344 1.551 1 96.88 19 GLU B N 1
ATOM 1136 C CA . GLU B 1 19 ? 3.115 22.328 0.924 1 96.88 19 GLU B CA 1
ATOM 1137 C C . GLU B 1 19 ? 3.676 21.359 1.962 1 96.88 19 GLU B C 1
ATOM 1139 O O . GLU B 1 19 ? 3.869 21.719 3.123 1 96.88 19 GLU B O 1
ATOM 1144 N N . PRO B 1 20 ? 3.861 20.094 1.553 1 98.12 20 PRO B N 1
ATOM 1145 C CA . PRO B 1 20 ? 4.547 19.188 2.484 1 98.12 20 PRO B CA 1
ATOM 1146 C C . PRO B 1 20 ? 5.906 19.734 2.93 1 98.12 20 PRO B C 1
ATOM 1148 O O . PRO B 1 20 ? 6.625 20.344 2.135 1 98.12 20 PRO B O 1
ATOM 1151 N N . ALA B 1 21 ? 6.176 19.531 4.227 1 98.25 21 ALA B N 1
ATOM 1152 C CA . ALA B 1 21 ? 7.504 19.859 4.734 1 98.25 21 ALA B CA 1
ATOM 1153 C C . ALA B 1 21 ? 8.57 19 4.078 1 98.25 21 ALA B C 1
ATOM 1155 O O . ALA B 1 21 ? 9.703 19.438 3.879 1 98.25 21 ALA B O 1
ATOM 1156 N N . THR B 1 22 ? 8.289 17.797 3.723 1 98.19 22 THR B N 1
ATOM 1157 C CA . THR B 1 22 ? 9.148 16.828 3.037 1 98.19 22 THR B CA 1
ATOM 1158 C C . THR B 1 22 ? 8.312 15.75 2.355 1 98.19 22 THR B C 1
ATOM 1160 O O . THR B 1 22 ? 7.172 15.5 2.746 1 98.19 22 THR B O 1
ATOM 1163 N N . THR B 1 23 ? 8.773 15.188 1.295 1 98.69 23 THR B N 1
ATOM 1164 C CA . THR B 1 23 ? 8.234 13.992 0.644 1 98.69 23 THR B CA 1
ATOM 1165 C C . THR B 1 23 ? 9.164 12.805 0.852 1 98.69 23 THR B C 1
ATOM 1167 O O . THR B 1 23 ? 10.391 12.945 0.776 1 98.69 23 THR B O 1
ATOM 1170 N N . ALA B 1 24 ? 8.594 11.664 1.201 1 98.44 24 ALA B N 1
ATOM 1171 C CA . ALA B 1 24 ? 9.445 10.562 1.635 1 98.44 24 ALA B CA 1
ATOM 1172 C C . ALA B 1 24 ? 8.867 9.219 1.199 1 98.44 24 ALA B C 1
ATOM 1174 O O . ALA B 1 24 ? 7.645 9.055 1.118 1 98.44 24 ALA B O 1
ATOM 1175 N N . LEU B 1 25 ? 9.734 8.281 0.863 1 98.62 25 LEU B N 1
ATOM 1176 C CA . LEU B 1 25 ? 9.406 6.863 0.822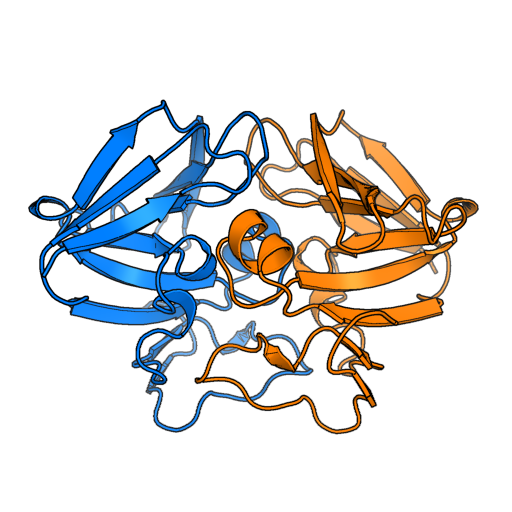 1 98.62 25 LEU B CA 1
ATOM 1177 C C . LEU B 1 25 ? 9.992 6.133 2.025 1 98.62 25 LEU B C 1
ATOM 1179 O O . LEU B 1 25 ? 11.117 6.41 2.438 1 98.62 25 LEU B O 1
ATOM 1183 N N . CYS B 1 26 ? 9.266 5.258 2.6 1 97.75 26 CYS B N 1
ATOM 1184 C CA . CYS B 1 26 ? 9.781 4.414 3.67 1 97.75 26 CYS B CA 1
ATOM 1185 C C . CYS B 1 26 ? 9.719 2.941 3.279 1 97.75 26 CYS B C 1
ATOM 1187 O O . CYS B 1 26 ? 8.641 2.398 3.062 1 97.75 26 CYS B O 1
ATOM 1189 N N . HIS B 1 27 ? 10.836 2.273 3.289 1 98.06 27 HIS B N 1
ATOM 1190 C CA . HIS B 1 27 ? 10.969 0.914 2.779 1 98.06 27 HIS B CA 1
ATOM 1191 C C . HIS B 1 27 ? 10.977 -0.104 3.916 1 98.06 27 HIS B C 1
ATOM 1193 O O . HIS B 1 27 ? 11.211 -1.293 3.688 1 98.06 27 HIS B O 1
ATOM 1199 N N . CYS B 1 28 ? 10.719 0.263 5.18 1 96.81 28 CYS B N 1
ATOM 1200 C CA . CYS B 1 28 ? 10.852 -0.671 6.293 1 96.81 28 CYS B CA 1
ATOM 1201 C C . CYS B 1 28 ? 9.844 -1.81 6.172 1 96.81 28 CYS B C 1
ATOM 1203 O O . CYS B 1 28 ? 8.875 -1.708 5.418 1 96.81 28 CYS B O 1
ATOM 1205 N N . ARG B 1 29 ? 10.102 -2.855 6.91 1 95.62 29 ARG B N 1
ATOM 1206 C CA . ARG B 1 29 ? 9.258 -4.043 6.84 1 95.62 29 ARG B CA 1
ATOM 1207 C C . ARG B 1 29 ? 7.844 -3.742 7.32 1 95.62 29 ARG B C 1
ATOM 1209 O O . ARG B 1 29 ? 6.875 -4.281 6.789 1 95.62 29 ARG B O 1
ATOM 1216 N N . ASP B 1 30 ? 7.691 -2.949 8.281 1 95.94 30 ASP B N 1
ATOM 1217 C CA . ASP B 1 30 ? 6.371 -2.551 8.766 1 95.94 30 ASP B CA 1
ATOM 1218 C C . ASP B 1 30 ? 5.539 -1.927 7.645 1 95.94 30 ASP B C 1
ATOM 1220 O O . ASP B 1 30 ? 4.383 -2.301 7.441 1 95.94 30 ASP B O 1
ATOM 1224 N N . CYS B 1 31 ? 6.141 -0.991 6.918 1 97.31 31 CYS B N 1
ATOM 1225 C CA . CYS B 1 31 ? 5.43 -0.32 5.836 1 97.31 31 CYS B CA 1
ATOM 1226 C C . CYS B 1 31 ? 5.09 -1.299 4.719 1 97.31 31 CYS B C 1
ATOM 1228 O O . CYS B 1 31 ? 4.035 -1.188 4.09 1 97.31 31 CYS B O 1
ATOM 1230 N N . GLN B 1 32 ? 6.02 -2.236 4.473 1 98.38 32 GLN B N 1
ATOM 1231 C CA . GLN B 1 32 ? 5.719 -3.271 3.488 1 98.38 32 GLN B CA 1
ATOM 1232 C C . GLN B 1 32 ? 4.523 -4.117 3.922 1 98.38 32 GLN B C 1
ATOM 1234 O O . GLN B 1 32 ? 3.57 -4.285 3.162 1 98.38 32 GLN B O 1
ATOM 1239 N N . LYS B 1 33 ? 4.496 -4.562 5.137 1 98.25 33 LYS B N 1
ATOM 1240 C CA . LYS B 1 33 ? 3.408 -5.395 5.645 1 98.25 33 LYS B CA 1
ATOM 1241 C C . LYS B 1 33 ? 2.092 -4.621 5.664 1 98.25 33 LYS B C 1
ATOM 1243 O O . LYS B 1 33 ? 1.04 -5.168 5.324 1 98.25 33 LYS B O 1
ATOM 1248 N N . TRP B 1 34 ? 2.141 -3.393 6.012 1 98.44 34 TRP B N 1
ATOM 1249 C CA . TRP B 1 34 ? 0.916 -2.613 6.164 1 98.44 34 TRP B CA 1
ATOM 1250 C C . TRP B 1 34 ? 0.274 -2.336 4.809 1 98.44 34 TRP B C 1
ATOM 1252 O O . TRP B 1 34 ? -0.93 -2.537 4.633 1 98.44 34 TRP B O 1
ATOM 1262 N N . THR B 1 35 ? 1.093 -1.917 3.836 1 98.12 35 THR B N 1
ATOM 1263 C CA . THR B 1 35 ? 0.539 -1.567 2.533 1 98.12 35 THR B CA 1
ATOM 1264 C C . THR B 1 35 ? 0.318 -2.818 1.686 1 98.12 35 THR B C 1
ATOM 1266 O O . THR B 1 35 ? -0.454 -2.795 0.725 1 98.12 35 THR B O 1
ATOM 1269 N N . GLY B 1 36 ? 0.999 -3.898 1.997 1 98.38 36 GLY B N 1
ATOM 1270 C CA . GLY B 1 36 ? 1.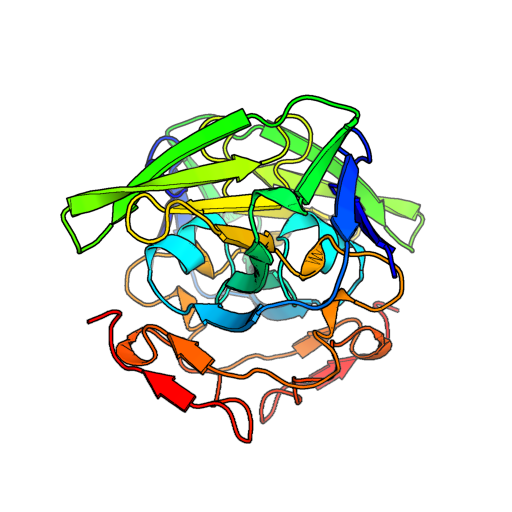102 -5.023 1.079 1 98.38 36 GLY B CA 1
ATOM 1271 C C . GLY B 1 36 ? 1.998 -4.742 -0.111 1 98.38 36 GLY B C 1
ATOM 1272 O O . GLY B 1 36 ? 2.004 -5.5 -1.084 1 98.38 36 GLY B O 1
ATOM 1273 N N . GLY B 1 37 ? 2.701 -3.637 -0.109 1 98.5 37 GLY B N 1
ATOM 1274 C CA . GLY B 1 37 ? 3.508 -3.189 -1.232 1 98.5 37 GLY B CA 1
ATOM 1275 C C . GLY B 1 37 ? 4.977 -3.023 -0.883 1 98.5 37 GLY B C 1
ATOM 1276 O O . GLY B 1 37 ? 5.48 -3.686 0.025 1 98.5 37 GLY B O 1
ATOM 1277 N N . ALA B 1 38 ? 5.664 -2.232 -1.65 1 98.5 38 ALA B N 1
ATOM 1278 C CA . ALA B 1 38 ? 7.117 -2.123 -1.554 1 98.5 38 ALA B CA 1
ATOM 1279 C C . ALA B 1 38 ? 7.523 -1.111 -0.486 1 98.5 38 ALA B C 1
ATOM 1281 O O . ALA B 1 38 ? 8.617 -1.202 0.083 1 98.5 38 ALA B O 1
ATOM 1282 N N . TYR B 1 39 ? 6.715 -0.105 -0.289 1 98.5 39 TYR B N 1
ATOM 1283 C CA . TYR B 1 39 ? 6.992 1.033 0.581 1 98.5 39 TYR B CA 1
ATOM 1284 C C . TYR B 1 39 ? 5.742 1.875 0.794 1 98.5 39 TYR B C 1
ATOM 1286 O O . TYR B 1 39 ? 4.711 1.643 0.153 1 98.5 39 TYR B O 1
ATOM 1294 N N . THR B 1 40 ? 5.762 2.744 1.731 1 98.56 40 THR B N 1
ATOM 1295 C CA . THR B 1 40 ? 4.797 3.838 1.769 1 98.56 40 THR B CA 1
ATOM 1296 C C . THR B 1 40 ? 5.355 5.074 1.073 1 98.56 40 THR B C 1
ATOM 1298 O O . THR B 1 40 ? 6.559 5.336 1.13 1 98.56 40 THR B O 1
ATOM 1301 N N . SER B 1 41 ? 4.574 5.777 0.379 1 98.81 41 SER B N 1
ATOM 1302 C CA . SER B 1 41 ? 4.855 7.117 -0.128 1 98.81 41 SER B CA 1
ATOM 1303 C C . SER B 1 41 ? 4.148 8.18 0.699 1 98.81 41 SER B C 1
ATOM 1305 O O . SER B 1 41 ? 2.951 8.07 0.976 1 98.81 41 SER B O 1
ATOM 1307 N N . ASN B 1 42 ? 4.867 9.219 1.083 1 98.81 42 ASN B N 1
ATOM 1308 C CA . ASN B 1 42 ? 4.371 10.086 2.146 1 98.81 42 ASN B CA 1
ATOM 1309 C C . ASN B 1 42 ? 4.555 11.562 1.801 1 98.81 42 ASN B C 1
ATOM 1311 O O . ASN B 1 42 ? 5.645 11.977 1.401 1 98.81 42 ASN B O 1
ATOM 1315 N N . ALA B 1 43 ? 3.512 12.336 1.876 1 98.81 43 ALA B N 1
ATOM 1316 C CA . ALA B 1 43 ? 3.572 13.781 2.084 1 98.81 43 ALA B CA 1
ATOM 1317 C C . ALA B 1 43 ? 3.561 14.125 3.57 1 98.81 43 ALA B C 1
ATOM 1319 O O . ALA B 1 43 ? 2.545 13.945 4.246 1 98.81 43 ALA B O 1
ATOM 1320 N N . VAL B 1 44 ? 4.684 14.578 4.09 1 98.81 44 VAL B N 1
ATOM 1321 C CA . VAL B 1 44 ? 4.777 14.914 5.504 1 98.81 44 VAL B CA 1
ATOM 1322 C C . VAL B 1 44 ? 4.383 16.375 5.715 1 98.81 44 VAL B C 1
ATOM 1324 O O . VAL B 1 44 ? 5.047 17.281 5.215 1 98.81 44 VAL B O 1
ATOM 1327 N N . VAL B 1 45 ? 3.324 16.594 6.488 1 98.75 45 VAL B N 1
ATOM 1328 C CA . VAL B 1 45 ? 2.768 17.938 6.621 1 98.75 45 VAL B CA 1
ATOM 1329 C C . VAL B 1 45 ? 2.588 18.281 8.094 1 98.75 45 VAL B C 1
ATOM 1331 O O . VAL B 1 45 ? 2.443 17.391 8.938 1 98.75 45 VAL B O 1
ATOM 1334 N N . PRO B 1 46 ? 2.607 19.594 8.422 1 98.75 46 PRO B N 1
ATOM 1335 C CA . PRO B 1 46 ? 2.25 19.938 9.797 1 98.75 46 PRO B CA 1
ATOM 1336 C C . PRO B 1 46 ? 0.872 19.406 10.195 1 98.75 46 PRO B C 1
ATOM 1338 O O . PRO B 1 46 ? -0.098 19.594 9.453 1 98.75 46 PRO B O 1
ATOM 1341 N N . ARG B 1 47 ? 0.843 18.797 11.352 1 98.38 47 ARG B N 1
ATOM 1342 C CA . ARG B 1 47 ? -0.413 18.219 11.82 1 98.38 47 ARG B CA 1
ATOM 1343 C C . ARG B 1 47 ? -1.508 19.281 11.898 1 98.38 47 ARG B C 1
ATOM 1345 O O . ARG B 1 47 ? -2.674 19 11.609 1 98.38 47 ARG B O 1
ATOM 1352 N N . ALA B 1 48 ? -1.192 20.484 12.211 1 98.38 48 ALA B N 1
ATOM 1353 C CA . ALA B 1 48 ? -2.135 21.594 12.367 1 98.38 48 ALA B CA 1
ATOM 1354 C C . ALA B 1 48 ? -2.779 21.953 11.031 1 98.38 48 ALA B C 1
ATOM 1356 O O . ALA B 1 48 ? -3.828 22.594 10.992 1 98.38 48 ALA B O 1
ATOM 1357 N N . SER B 1 49 ? -2.135 21.609 9.938 1 98.62 49 SER B N 1
ATOM 1358 C CA . SER B 1 49 ? -2.645 21.969 8.609 1 98.62 49 SER B CA 1
ATOM 1359 C C . SER B 1 49 ? -3.514 20.844 8.039 1 98.62 49 SER B C 1
ATOM 1361 O O . SER B 1 49 ? -4.121 21.016 6.98 1 98.62 49 SER B O 1
ATOM 1363 N N . PHE B 1 50 ? -3.57 19.75 8.734 1 98.88 50 PHE B N 1
ATOM 1364 C CA . PHE B 1 50 ? -4.242 18.531 8.273 1 98.88 50 PHE B CA 1
ATOM 1365 C C . PHE B 1 50 ? -5.535 18.312 9.047 1 98.88 50 PHE B C 1
ATOM 1367 O O . PHE B 1 50 ? -5.59 18.516 10.258 1 98.88 50 PHE B O 1
ATOM 1374 N N . SER B 1 51 ? -6.586 17.781 8.352 1 98.88 51 SER B N 1
ATOM 1375 C CA . SER B 1 51 ? -7.82 17.422 9.047 1 98.88 51 SER B CA 1
ATOM 1376 C C . SER B 1 51 ? -8.609 16.375 8.266 1 98.88 51 SER B C 1
ATOM 1378 O O . SER B 1 51 ? -8.656 16.422 7.031 1 98.88 51 SER B O 1
ATOM 1380 N N . VAL B 1 52 ? -9.211 15.445 8.969 1 98.94 52 VAL B N 1
ATOM 1381 C CA . VAL B 1 52 ? -10.234 14.578 8.398 1 98.94 52 VAL B CA 1
ATOM 1382 C C . VAL B 1 52 ? -11.547 15.352 8.281 1 98.94 52 VAL B C 1
ATOM 1384 O O . VAL B 1 52 ? -12.047 15.898 9.273 1 98.94 52 VAL B O 1
ATOM 1387 N N . THR B 1 53 ? -12.062 15.359 7.059 1 98.88 53 THR B N 1
ATOM 1388 C CA . THR B 1 53 ? -13.234 16.203 6.824 1 98.88 53 THR B CA 1
ATOM 1389 C C . THR B 1 53 ? -14.5 15.359 6.738 1 98.88 53 THR B C 1
ATOM 1391 O O . THR B 1 53 ? -15.609 15.891 6.805 1 98.88 53 THR B O 1
ATOM 1394 N N . LYS B 1 54 ? -14.414 14.141 6.551 1 98.88 54 LYS B N 1
ATOM 1395 C CA . LYS B 1 54 ? -15.516 13.188 6.5 1 98.88 54 LYS B CA 1
ATOM 1396 C C . LYS B 1 54 ? -15.078 11.805 6.988 1 98.88 54 LYS B C 1
ATOM 1398 O O . LYS B 1 54 ? -13.984 11.352 6.664 1 98.88 54 LYS B O 1
ATOM 1403 N N . GLY B 1 55 ? -15.969 11.102 7.738 1 98.75 55 GLY B N 1
ATOM 1404 C CA . GLY B 1 55 ? -15.727 9.734 8.164 1 98.75 55 GLY B CA 1
ATOM 1405 C C . GLY B 1 55 ? -14.828 9.633 9.383 1 98.75 55 GLY B C 1
ATOM 1406 O O . GLY B 1 55 ? -14.445 10.656 9.961 1 98.75 55 GLY B O 1
ATOM 1407 N N . SER B 1 56 ? -14.609 8.422 9.828 1 98.5 56 SER B N 1
ATOM 1408 C CA . SER B 1 56 ? -13.789 8.109 10.992 1 98.5 56 SER B CA 1
ATOM 1409 C C . SER B 1 56 ? -12.836 6.961 10.711 1 98.5 56 SER B C 1
ATOM 1411 O O . SER B 1 56 ? -13.234 5.797 10.703 1 98.5 56 SER B O 1
ATOM 1413 N N . PRO B 1 57 ? -11.586 7.305 10.516 1 98.81 57 PRO B N 1
ATOM 1414 C CA . PRO B 1 57 ? -10.625 6.223 10.297 1 98.81 57 PRO B CA 1
ATOM 1415 C C . PRO B 1 57 ? -10.477 5.305 11.508 1 98.81 57 PRO B C 1
ATOM 1417 O O . PRO B 1 57 ? -10.625 5.75 12.648 1 98.81 57 PRO B O 1
ATOM 1420 N N . LYS B 1 58 ? -10.211 4.039 11.258 1 98.75 58 LYS B N 1
ATOM 1421 C CA . LYS B 1 58 ? -9.711 3.127 12.281 1 98.75 58 LYS B CA 1
ATOM 1422 C C . LYS B 1 58 ? -8.211 3.295 12.484 1 98.75 58 LYS B C 1
ATOM 1424 O O . LYS B 1 58 ? -7.527 3.891 11.648 1 98.75 58 LYS B O 1
ATOM 1429 N N . THR B 1 59 ? -7.766 2.771 13.617 1 98.62 59 THR B N 1
ATOM 1430 C CA . THR B 1 59 ? -6.344 2.926 13.898 1 98.62 59 THR B CA 1
ATOM 1431 C C . THR B 1 59 ? -5.723 1.59 14.289 1 98.62 59 THR B C 1
ATOM 1433 O O . THR B 1 59 ? -6.418 0.69 14.766 1 98.62 59 THR B O 1
ATOM 1436 N N . TRP B 1 60 ? -4.52 1.461 14.016 1 98 60 TRP B N 1
ATOM 1437 C CA . TRP B 1 60 ? -3.641 0.395 14.477 1 98 60 TRP B CA 1
ATOM 1438 C C . TRP B 1 60 ? -2.287 0.955 14.906 1 98 60 TRP B C 1
ATOM 1440 O O . TRP B 1 60 ? -1.677 1.744 14.188 1 98 60 TRP B O 1
ATOM 1450 N N . ASP B 1 61 ? -1.863 0.551 16.109 1 97.62 61 ASP B N 1
ATOM 1451 C CA . ASP B 1 61 ? -0.606 1.046 16.672 1 97.62 61 ASP B CA 1
ATOM 1452 C C . ASP B 1 61 ? 0.524 0.043 16.438 1 97.62 61 ASP B C 1
ATOM 1454 O O . ASP B 1 61 ? 0.449 -1.098 16.906 1 97.62 61 ASP B O 1
ATOM 1458 N N . ALA B 1 62 ? 1.452 0.439 15.727 1 95.94 62 ALA B N 1
ATOM 1459 C CA . ALA B 1 62 ? 2.697 -0.319 15.641 1 95.94 62 ALA B CA 1
ATOM 1460 C C . ALA B 1 62 ? 3.764 0.273 16.562 1 95.94 62 ALA B C 1
ATOM 1462 O O . ALA B 1 62 ? 3.719 1.461 16.891 1 95.94 62 ALA B O 1
ATOM 1463 N N . VAL B 1 63 ? 4.668 -0.636 17.016 1 92.94 63 VAL B N 1
ATOM 1464 C CA . VAL B 1 63 ? 5.828 -0.154 17.75 1 92.94 63 VAL B CA 1
ATOM 1465 C C . VAL B 1 63 ? 7.039 -0.073 16.828 1 92.94 63 VAL B C 1
ATOM 1467 O O . VAL B 1 63 ? 7.457 -1.081 16.25 1 92.94 63 VAL B O 1
ATOM 1470 N N . GLY B 1 64 ? 7.48 1.112 16.672 1 87 64 GLY B N 1
ATOM 1471 C CA . GLY B 1 64 ? 8.641 1.303 15.82 1 87 64 GLY B CA 1
ATOM 1472 C C . GLY B 1 64 ? 9.938 0.84 16.453 1 87 64 GLY B C 1
ATOM 1473 O O . GLY B 1 64 ? 9.938 0.383 17.594 1 87 64 GLY B O 1
ATOM 1474 N N . SER B 1 65 ? 11.031 0.921 15.664 1 83.56 65 SER B N 1
ATOM 1475 C CA . SER B 1 65 ? 12.352 0.498 16.125 1 83.56 65 SER B CA 1
ATOM 1476 C C . SER B 1 65 ? 12.805 1.333 17.328 1 83.56 65 SER B C 1
ATOM 1478 O O . SER B 1 65 ? 13.609 0.875 18.141 1 83.56 65 SER B O 1
ATOM 1480 N N . SER B 1 66 ? 12.328 2.561 17.422 1 83.75 66 SER B N 1
ATOM 1481 C CA . SER B 1 66 ? 12.648 3.451 18.531 1 83.75 66 SER B CA 1
ATOM 1482 C C . SER B 1 66 ? 11.961 3.008 19.828 1 83.75 66 SER B C 1
ATOM 1484 O O . SER B 1 66 ? 12.281 3.498 20.906 1 83.75 66 SER B O 1
ATOM 1486 N N . GLY B 1 67 ? 11.062 2.117 19.672 1 90 67 GLY B N 1
ATOM 1487 C CA . GLY B 1 67 ? 10.234 1.73 20.812 1 90 67 GLY B CA 1
ATOM 1488 C C . GLY B 1 67 ? 9 2.596 20.969 1 90 67 GLY B C 1
ATOM 1489 O O . GLY B 1 67 ? 8.148 2.324 21.812 1 90 67 GLY B O 1
ATOM 1490 N N . LYS B 1 68 ? 8.922 3.619 20.156 1 94.31 68 LYS B N 1
ATOM 1491 C CA . LYS B 1 68 ? 7.789 4.535 20.234 1 94.31 68 LYS B CA 1
ATOM 1492 C C . LYS B 1 68 ? 6.684 4.121 19.266 1 94.31 68 LYS B C 1
ATOM 1494 O O . LYS B 1 68 ? 6.906 3.293 18.375 1 94.31 68 LYS B O 1
ATOM 1499 N N . ILE B 1 69 ? 5.547 4.703 19.453 1 96.81 69 ILE B N 1
ATOM 1500 C CA . ILE B 1 69 ? 4.355 4.281 18.719 1 96.81 69 ILE B CA 1
ATOM 1501 C C . ILE B 1 69 ? 4.293 4.996 17.375 1 96.81 69 ILE B C 1
ATOM 1503 O O . ILE B 1 69 ? 4.555 6.199 17.297 1 96.81 69 ILE B O 1
ATOM 1507 N N . ASN B 1 70 ? 4.051 4.238 16.375 1 96.94 70 ASN B N 1
ATOM 1508 C CA . ASN B 1 70 ? 3.572 4.699 15.07 1 96.94 70 ASN B CA 1
ATOM 1509 C C . ASN B 1 70 ? 2.092 4.383 14.875 1 96.94 70 ASN B C 1
ATOM 1511 O O . ASN B 1 70 ? 1.727 3.232 14.625 1 96.94 70 ASN B O 1
ATOM 1515 N N . LYS B 1 71 ? 1.291 5.406 15.055 1 98.19 71 LYS B N 1
ATOM 1516 C CA . LYS B 1 71 ? -0.147 5.199 14.898 1 98.19 71 LYS B CA 1
ATOM 1517 C C . LYS B 1 71 ? -0.555 5.23 13.43 1 98.19 71 LYS B C 1
ATOM 1519 O O . LYS B 1 71 ? -0.289 6.207 12.727 1 98.19 71 LYS B O 1
ATOM 1524 N N . HIS B 1 72 ? -1.129 4.141 12.945 1 98.81 72 HIS B N 1
ATOM 1525 C CA . HIS B 1 72 ? -1.605 4.02 11.57 1 98.81 72 HIS B CA 1
ATOM 1526 C C . HIS B 1 72 ? -3.104 4.289 11.477 1 98.81 72 HIS B C 1
ATOM 1528 O O . HIS B 1 72 ? -3.885 3.744 12.258 1 98.81 72 HIS B O 1
ATOM 1534 N N . PHE B 1 73 ? -3.545 5.133 10.57 1 98.94 73 PHE B N 1
ATOM 1535 C CA . PHE B 1 73 ? -4.949 5.434 10.32 1 98.94 73 PHE B CA 1
ATOM 1536 C C . PHE B 1 73 ? -5.379 4.887 8.961 1 98.94 73 PHE B C 1
ATOM 1538 O O . PHE B 1 73 ? -4.711 5.113 7.953 1 98.94 73 PHE B O 1
ATOM 1545 N N . PHE B 1 74 ? -6.508 4.16 8.938 1 98.94 74 PHE B N 1
ATOM 1546 C CA . PHE B 1 74 ? -6.969 3.523 7.711 1 98.94 74 PHE B CA 1
ATOM 1547 C C . PHE B 1 74 ? -8.492 3.471 7.668 1 98.94 74 PHE B C 1
ATOM 1549 O O . PHE B 1 74 ? -9.156 3.643 8.695 1 98.94 74 PHE B O 1
ATOM 1556 N N . CYS B 1 75 ? -9.07 3.318 6.512 1 98.94 75 CYS B N 1
ATOM 1557 C CA . CYS B 1 75 ? -10.516 3.182 6.371 1 98.94 75 CYS B CA 1
ATOM 1558 C C . CYS B 1 75 ? -10.977 1.787 6.777 1 98.94 75 CYS B C 1
ATOM 1560 O O . CYS B 1 75 ? -10.484 0.788 6.254 1 98.94 75 CYS B O 1
ATOM 1562 N N . GLY B 1 76 ? -11.906 1.728 7.641 1 98.75 76 GLY B N 1
ATOM 1563 C CA . GLY B 1 76 ? -12.414 0.45 8.117 1 98.75 76 GLY B CA 1
ATOM 1564 C C . GLY B 1 76 ? -13.266 -0.272 7.086 1 98.75 76 GLY B C 1
ATOM 1565 O O . GLY B 1 76 ? -13.516 -1.471 7.215 1 98.75 76 GLY B O 1
ATOM 1566 N N . ASP B 1 77 ? -13.734 0.398 6.059 1 98.56 77 ASP B N 1
ATOM 1567 C CA . ASP B 1 77 ? -14.656 -0.176 5.086 1 98.56 77 ASP B CA 1
ATOM 1568 C C . ASP B 1 77 ? -13.914 -0.729 3.877 1 98.56 77 ASP B C 1
ATOM 1570 O O . ASP B 1 77 ? -14.336 -1.722 3.279 1 98.56 77 ASP B O 1
ATOM 1574 N N . CYS B 1 78 ? -12.789 -0.084 3.504 1 98.75 78 CYS B N 1
ATOM 1575 C CA . CYS B 1 78 ? -12.117 -0.534 2.289 1 98.75 78 CYS B CA 1
ATOM 1576 C C . CYS B 1 78 ? -10.656 -0.887 2.57 1 98.75 78 CYS B C 1
ATOM 1578 O O . CYS B 1 78 ? -9.969 -1.435 1.708 1 98.75 78 CYS B O 1
ATOM 1580 N N . GLY B 1 79 ? -10.156 -0.537 3.715 1 98.69 79 GLY B N 1
ATOM 1581 C CA . GLY B 1 79 ? -8.805 -0.942 4.09 1 98.69 79 GLY B CA 1
ATOM 1582 C C . GLY B 1 79 ? -7.746 0.053 3.666 1 98.69 79 GLY B C 1
ATOM 1583 O O . GLY B 1 79 ? -6.566 -0.111 3.994 1 98.69 79 GLY B O 1
ATOM 1584 N N . SER B 1 80 ? -8.062 1.153 2.92 1 98.88 80 SER B N 1
ATOM 1585 C CA . SER B 1 80 ? -7.074 2.117 2.455 1 98.88 80 SER B CA 1
ATOM 1586 C C . SER B 1 80 ? -6.238 2.656 3.611 1 98.88 80 SER B C 1
ATOM 1588 O O . SER B 1 80 ? -6.781 3.07 4.637 1 98.88 80 SER B O 1
ATOM 1590 N N . GLY B 1 81 ? -4.891 2.572 3.465 1 98.88 81 GLY B N 1
ATOM 1591 C CA . GLY B 1 81 ? -4.031 3.322 4.367 1 98.88 81 GLY B CA 1
ATOM 1592 C C . GLY B 1 81 ? -4.059 4.816 4.113 1 98.88 81 GLY B C 1
ATOM 1593 O O . GLY B 1 81 ? -3.881 5.266 2.979 1 98.88 81 GLY B O 1
ATOM 1594 N N . LEU B 1 82 ? -4.219 5.613 5.172 1 98.94 82 LEU B N 1
ATOM 1595 C CA . LEU B 1 82 ? -4.531 7.016 4.934 1 98.94 82 LEU B CA 1
ATOM 1596 C C . LEU B 1 82 ? -3.398 7.914 5.414 1 98.94 82 LEU B C 1
ATOM 1598 O O . LEU B 1 82 ? -2.969 8.82 4.691 1 98.94 82 LEU B O 1
ATOM 1602 N N . TYR B 1 83 ? -3.016 7.844 6.613 1 98.94 83 TYR B N 1
ATOM 1603 C CA . TYR B 1 83 ? -1.917 8.609 7.188 1 98.94 83 TYR B CA 1
ATOM 1604 C C . TYR B 1 83 ? -1.4 7.953 8.461 1 98.94 83 TYR B C 1
ATOM 1606 O O . TYR B 1 83 ? -2 6.996 8.961 1 98.94 83 TYR B O 1
ATOM 1614 N N . THR B 1 84 ? -0.247 8.359 8.883 1 98.62 84 THR B N 1
ATOM 1615 C CA . THR B 1 84 ? 0.317 7.949 10.164 1 98.62 84 THR B CA 1
ATOM 1616 C C . THR B 1 84 ? 0.706 9.172 11 1 98.62 84 THR B C 1
ATOM 1618 O O . THR B 1 84 ? 0.968 10.242 10.453 1 98.62 84 THR B O 1
ATOM 1621 N N . GLU B 1 85 ? 0.622 8.969 12.227 1 98 85 GLU B N 1
ATOM 1622 C CA . GLU B 1 85 ? 1.15 9.898 13.227 1 98 85 GLU B CA 1
ATOM 1623 C C . GLU B 1 85 ? 2.16 9.203 14.141 1 98 85 GLU B C 1
ATOM 1625 O O . GLU B 1 85 ? 1.817 8.258 14.844 1 98 85 GLU B O 1
ATOM 1630 N N . LEU B 1 86 ? 3.311 9.656 14.031 1 96.19 86 LEU B N 1
ATOM 1631 C CA . LEU B 1 86 ? 4.422 9.055 14.758 1 96.19 86 LEU B CA 1
ATOM 1632 C C . LEU B 1 86 ? 4.668 9.789 16.078 1 96.19 86 LEU B C 1
ATOM 1634 O O . LEU B 1 86 ? 4.734 11.023 16.094 1 96.19 86 LEU B O 1
ATOM 1638 N N . GLU B 1 87 ? 4.855 9.062 17.125 1 96.56 87 GLU B N 1
ATOM 1639 C CA . GLU B 1 87 ? 5.207 9.672 18.406 1 96.56 87 GLU B CA 1
ATOM 1640 C C . GLU B 1 87 ? 6.512 10.461 18.297 1 96.56 87 GLU B C 1
ATOM 1642 O O . GLU B 1 87 ? 6.672 11.492 18.953 1 96.56 87 GLU B O 1
ATOM 1647 N N . VAL B 1 88 ? 7.457 10.062 17.5 1 92.69 88 VAL B N 1
ATOM 1648 C CA . VAL B 1 88 ? 8.766 10.695 17.375 1 92.69 88 VAL B CA 1
ATOM 1649 C C . VAL B 1 88 ? 8.656 11.969 16.547 1 92.69 88 VAL B C 1
ATOM 1651 O O . VAL B 1 88 ? 9.594 12.766 16.5 1 92.69 88 VAL B O 1
ATOM 1654 N N . MET B 1 89 ? 7.609 12.203 15.883 1 95.06 89 MET B N 1
ATOM 1655 C CA . MET B 1 89 ? 7.309 13.406 15.117 1 95.06 89 MET B CA 1
ATOM 1656 C C . MET B 1 89 ? 5.918 13.938 15.453 1 95.06 89 MET B C 1
ATOM 1658 O O . MET B 1 89 ? 5.039 13.984 14.594 1 95.06 89 MET B O 1
ATOM 1662 N N . PRO B 1 90 ? 5.785 14.406 16.688 1 96.06 90 PRO B N 1
ATOM 1663 C CA . PRO B 1 90 ? 4.441 14.656 17.219 1 96.06 90 PRO B CA 1
ATOM 1664 C C . PRO B 1 90 ? 3.723 15.797 16.5 1 96.06 90 PRO B C 1
ATOM 1666 O O . PRO B 1 90 ? 2.492 15.883 16.562 1 96.06 90 PRO B O 1
ATOM 1669 N N . ASP B 1 91 ? 4.414 16.703 15.773 1 98.19 91 ASP B N 1
ATOM 1670 C CA . ASP B 1 91 ? 3.779 17.859 15.164 1 98.19 91 ASP B CA 1
ATOM 1671 C C . ASP B 1 91 ? 3.498 17.625 13.68 1 98.19 91 ASP B C 1
ATOM 1673 O O . ASP B 1 91 ? 3.094 18.547 12.969 1 98.19 91 ASP B O 1
ATOM 1677 N N . MET B 1 92 ? 3.738 16.391 13.211 1 98.62 92 MET B N 1
ATOM 1678 C CA . MET B 1 92 ? 3.592 16.094 11.789 1 98.62 92 MET B CA 1
ATOM 1679 C C . MET B 1 92 ? 2.58 14.984 11.562 1 98.62 92 MET B C 1
ATOM 1681 O O . MET B 1 92 ? 2.369 14.141 12.438 1 98.62 92 MET B O 1
ATOM 1685 N N . ALA B 1 93 ? 1.903 15.008 10.469 1 98.81 93 ALA B N 1
ATOM 1686 C CA . ALA B 1 93 ? 1.15 13.906 9.883 1 98.81 93 ALA B CA 1
ATOM 1687 C C . ALA B 1 93 ? 1.821 13.398 8.602 1 98.81 93 ALA B C 1
ATOM 1689 O O . ALA B 1 93 ? 2.205 14.195 7.742 1 98.81 93 ALA B O 1
ATOM 1690 N N . CYS B 1 94 ? 2.02 12.156 8.516 1 98.81 94 CYS B N 1
ATOM 1691 C CA . CYS B 1 94 ? 2.549 11.539 7.301 1 98.81 94 CYS B CA 1
ATOM 1692 C C . CYS B 1 94 ? 1.421 11.031 6.41 1 98.81 94 CYS B C 1
ATOM 1694 O O . CYS B 1 94 ? 0.959 9.898 6.574 1 98.81 94 CYS B O 1
ATOM 1696 N N . VAL B 1 95 ? 0.995 11.828 5.477 1 98.94 95 VAL B N 1
ATOM 1697 C CA . VAL B 1 95 ? -0.156 11.523 4.633 1 98.94 95 VAL B CA 1
ATOM 1698 C C . VAL B 1 95 ? 0.271 10.609 3.486 1 98.94 95 VAL B C 1
ATOM 1700 O O . VAL B 1 95 ? 1.235 10.898 2.775 1 98.94 95 VAL B O 1
ATOM 1703 N N . LYS B 1 96 ? -0.401 9.484 3.35 1 98.94 96 LYS B N 1
ATOM 1704 C CA . LYS B 1 96 ? -0.087 8.539 2.279 1 98.94 96 LYS B CA 1
ATOM 1705 C C . LYS B 1 96 ? -0.473 9.109 0.917 1 98.94 96 LYS B C 1
ATOM 1707 O O . LYS B 1 96 ? -1.652 9.352 0.648 1 98.94 96 LYS B O 1
ATOM 1712 N N . ALA B 1 97 ? 0.45 9.234 0.063 1 98.88 97 ALA B N 1
ATOM 1713 C CA . ALA B 1 97 ? 0.358 10.055 -1.14 1 98.88 97 ALA B CA 1
ATOM 1714 C C . ALA B 1 97 ? -0.667 9.484 -2.117 1 98.88 97 ALA B C 1
ATOM 1716 O O . ALA B 1 97 ? -1.353 10.242 -2.814 1 98.88 97 ALA B O 1
ATOM 1717 N N . GLY B 1 98 ? -0.751 8.18 -2.16 1 98.81 98 GLY B N 1
ATOM 1718 C CA . GLY B 1 98 ? -1.632 7.535 -3.123 1 98.81 98 GLY B CA 1
ATOM 1719 C C . GLY B 1 98 ? -3.086 7.938 -2.961 1 98.81 98 GLY B C 1
ATOM 1720 O O . GLY B 1 98 ? -3.883 7.789 -3.889 1 98.81 98 GLY B O 1
ATOM 1721 N N . THR B 1 99 ? -3.451 8.398 -1.758 1 98.94 99 THR B N 1
ATOM 1722 C CA . THR B 1 99 ? -4.84 8.75 -1.469 1 98.94 99 THR B CA 1
ATOM 1723 C C . THR B 1 99 ? -5.133 10.188 -1.888 1 98.94 99 THR B C 1
ATOM 1725 O O . THR B 1 99 ? -6.273 10.641 -1.799 1 98.94 99 THR B O 1
ATOM 1728 N N . LEU B 1 100 ? -4.156 10.93 -2.34 1 98.88 100 LEU B N 1
ATOM 1729 C CA . LEU B 1 100 ? -4.32 12.344 -2.646 1 98.88 100 LEU B CA 1
ATOM 1730 C C . LEU B 1 100 ? -4.906 12.539 -4.039 1 98.88 100 LEU B C 1
ATOM 1732 O O . LEU B 1 100 ? -4.645 11.742 -4.945 1 98.88 100 LEU B O 1
ATOM 1736 N N . ASP B 1 101 ? -5.691 13.547 -4.168 1 98.25 101 ASP B N 1
ATOM 1737 C CA . ASP B 1 101 ? -6.391 13.836 -5.414 1 98.25 101 ASP B CA 1
ATOM 1738 C C . ASP B 1 101 ? -5.602 14.82 -6.273 1 98.25 101 ASP B C 1
ATOM 1740 O O . ASP B 1 101 ? -4.582 15.359 -5.836 1 98.25 101 ASP B O 1
ATOM 1744 N N . GLY B 1 102 ? -6.031 14.914 -7.535 1 96.5 102 GLY B N 1
ATOM 1745 C CA . GLY B 1 102 ? -5.531 15.961 -8.414 1 96.5 102 GLY B CA 1
ATOM 1746 C C . GLY B 1 102 ? -4.086 15.75 -8.836 1 96.5 102 GLY B C 1
ATOM 1747 O O . GLY B 1 102 ? -3.336 16.703 -9 1 96.5 102 GLY B O 1
ATOM 1748 N N . GLY B 1 103 ? -3.625 14.578 -8.898 1 96.94 103 GLY B N 1
ATOM 1749 C CA . GLY B 1 103 ? -2.268 14.289 -9.328 1 96.94 103 GLY B CA 1
ATOM 1750 C C . GLY B 1 103 ? -1.253 14.375 -8.203 1 96.94 103 GLY B C 1
ATOM 1751 O O . GLY B 1 103 ? -0.063 14.133 -8.414 1 96.94 103 GLY B O 1
ATOM 1752 N N . ALA B 1 104 ? -1.698 14.633 -7.023 1 97.88 104 ALA B N 1
ATOM 1753 C CA . ALA B 1 104 ? -0.792 14.875 -5.906 1 97.88 104 ALA B CA 1
ATOM 1754 C C . ALA B 1 104 ? -0.142 13.578 -5.43 1 97.88 104 ALA B C 1
ATOM 1756 O O . ALA B 1 104 ? 0.831 13.609 -4.672 1 97.88 104 ALA B O 1
ATOM 1757 N N . ALA B 1 105 ? -0.629 12.422 -5.922 1 98.5 105 ALA B N 1
ATOM 1758 C CA . ALA B 1 105 ? 0.024 11.148 -5.609 1 98.5 105 ALA B CA 1
ATOM 1759 C C . ALA B 1 105 ? 1.466 11.141 -6.109 1 98.5 105 ALA B C 1
ATOM 1761 O O . ALA B 1 105 ? 2.303 10.398 -5.59 1 98.5 105 ALA B O 1
ATOM 1762 N N . SER B 1 106 ? 1.761 11.969 -7.09 1 98.44 106 SER B N 1
ATOM 1763 C CA . SER B 1 106 ? 3.08 12.016 -7.715 1 98.44 106 SER B CA 1
ATOM 1764 C C . SER B 1 106 ? 4.07 12.797 -6.859 1 98.44 106 SER B C 1
ATOM 1766 O O . SER B 1 106 ? 5.254 12.891 -7.195 1 98.44 106 SER B O 1
ATOM 1768 N N . LEU B 1 107 ? 3.658 13.406 -5.809 1 98.31 107 LEU B N 1
ATOM 1769 C CA . LEU B 1 107 ? 4.52 14.133 -4.887 1 98.31 107 LEU B CA 1
ATOM 1770 C C . LEU B 1 107 ? 5.344 15.18 -5.625 1 98.31 107 LEU B C 1
ATOM 1772 O O . LEU B 1 107 ? 6.535 15.336 -5.359 1 98.31 107 LEU B O 1
ATOM 1776 N N . GLY B 1 108 ? 4.711 15.844 -6.617 1 96.31 108 GLY B N 1
ATOM 1777 C CA . GLY B 1 108 ? 5.395 16.875 -7.395 1 96.31 108 GLY B CA 1
ATOM 1778 C C . GLY B 1 108 ? 6.477 16.312 -8.297 1 96.31 108 GLY B C 1
ATOM 1779 O O . GLY B 1 108 ? 7.297 17.047 -8.828 1 96.31 108 GLY B O 1
ATOM 1780 N N . GLY B 1 109 ? 6.516 14.992 -8.375 1 95.94 109 GLY B N 1
ATOM 1781 C CA . GLY B 1 109 ? 7.473 14.328 -9.242 1 95.94 109 GLY B CA 1
ATOM 1782 C C . GLY B 1 109 ? 8.836 14.141 -8.602 1 95.94 109 GLY B C 1
ATOM 1783 O O . GLY B 1 109 ? 9.781 13.703 -9.258 1 95.94 109 GLY B O 1
ATOM 1784 N N . LYS B 1 110 ? 8.875 14.477 -7.305 1 92.62 110 LYS B N 1
ATOM 1785 C CA . LYS B 1 110 ? 10.172 14.43 -6.633 1 92.62 110 LYS B CA 1
ATOM 1786 C C . LYS B 1 110 ? 10.031 13.891 -5.211 1 92.62 110 LYS B C 1
ATOM 1788 O O . LYS B 1 110 ? 9.164 14.336 -4.457 1 92.62 110 LYS B O 1
ATOM 1793 N N . VAL B 1 111 ? 10.898 12.898 -4.871 1 98.38 111 VAL B N 1
ATOM 1794 C CA . VAL B 1 111 ? 11.031 12.359 -3.521 1 98.38 111 VAL B CA 1
ATOM 1795 C C . VAL B 1 111 ? 12.266 12.961 -2.846 1 98.38 111 VAL B C 1
ATOM 1797 O O . VAL B 1 111 ? 13.367 12.922 -3.4 1 98.38 111 VAL B O 1
ATOM 1800 N N . ASP B 1 112 ? 12.086 13.555 -1.647 1 98.62 112 ASP B N 1
ATOM 1801 C CA . ASP B 1 112 ? 13.188 14.188 -0.932 1 98.62 112 ASP B CA 1
ATOM 1802 C C . ASP B 1 112 ? 14.07 13.148 -0.243 1 98.62 112 ASP B C 1
ATOM 1804 O O . ASP B 1 112 ? 15.297 13.273 -0.238 1 98.62 112 ASP B O 1
ATOM 1808 N N . VAL B 1 113 ? 13.492 12.125 0.305 1 98.5 113 VAL B N 1
ATOM 1809 C CA . VAL B 1 113 ? 14.258 11.188 1.115 1 98.5 113 VAL B CA 1
ATOM 1810 C C . VAL B 1 113 ? 13.617 9.805 1.055 1 98.5 113 VAL B C 1
ATOM 1812 O O . VAL B 1 113 ? 12.391 9.688 1.007 1 98.5 113 VAL B O 1
ATOM 1815 N N . GLU B 1 114 ? 14.375 8.734 0.995 1 98.5 114 GLU B N 1
ATOM 1816 C CA . GLU B 1 114 ? 13.977 7.344 1.17 1 98.5 114 GLU B CA 1
ATOM 1817 C C . GLU B 1 114 ? 14.578 6.754 2.443 1 98.5 114 GLU B C 1
ATOM 1819 O O . GLU 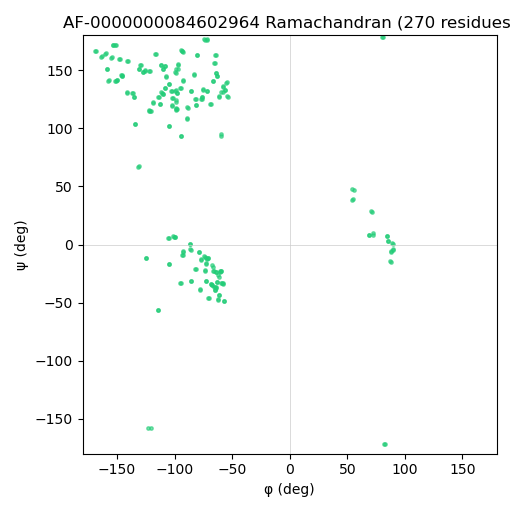B 1 114 ? 15.797 6.711 2.6 1 98.5 114 GLU B O 1
ATOM 1824 N N . PHE B 1 115 ? 13.68 6.332 3.264 1 97.19 115 PHE B N 1
ATOM 1825 C CA . PHE B 1 115 ? 14.094 5.754 4.535 1 97.19 115 PHE B CA 1
ATOM 1826 C C . PHE B 1 115 ? 14.141 4.234 4.453 1 97.19 115 PHE B C 1
ATOM 1828 O O . PHE B 1 115 ? 13.438 3.629 3.645 1 97.19 115 PHE B O 1
ATOM 1835 N N . TYR B 1 116 ? 15.023 3.619 5.379 1 97.19 116 TYR B N 1
ATOM 1836 C CA . TYR B 1 116 ? 15.156 2.174 5.516 1 97.19 116 TYR B CA 1
ATOM 1837 C C . TYR B 1 116 ? 15.469 1.523 4.176 1 97.19 116 TYR B C 1
ATOM 1839 O O . TYR B 1 116 ? 14.898 0.484 3.832 1 97.19 116 TYR B O 1
ATOM 1847 N N . VAL B 1 117 ? 16.422 2.082 3.49 1 97.94 117 VAL B N 1
ATOM 1848 C CA . VAL B 1 117 ? 16.75 1.556 2.168 1 97.94 117 VAL B CA 1
ATOM 1849 C C . VAL B 1 117 ? 17.438 0.206 2.309 1 97.94 117 VAL B C 1
ATOM 1851 O O . VAL B 1 117 ? 17.547 -0.546 1.338 1 97.94 117 VAL B O 1
ATOM 1854 N N . LYS B 1 118 ? 17.844 -0.171 3.512 1 96.5 118 LYS B N 1
ATOM 1855 C CA . LYS B 1 118 ? 18.406 -1.497 3.773 1 96.5 118 LYS B CA 1
ATOM 1856 C C . LYS B 1 118 ? 17.359 -2.584 3.529 1 96.5 118 LYS B C 1
ATOM 1858 O O . LYS B 1 118 ? 17.703 -3.748 3.314 1 96.5 118 LYS B O 1
ATOM 1863 N N . ASP B 1 119 ? 16.094 -2.258 3.598 1 97 119 ASP B N 1
ATOM 1864 C CA . ASP B 1 119 ? 14.992 -3.207 3.449 1 97 119 ASP B CA 1
ATOM 1865 C C . ASP B 1 119 ? 14.305 -3.045 2.096 1 97 119 ASP B C 1
ATOM 1867 O O . ASP B 1 119 ? 13.258 -3.646 1.849 1 97 119 ASP B O 1
ATOM 1871 N N . ARG B 1 120 ? 14.883 -2.17 1.235 1 98.06 120 ARG B N 1
ATOM 1872 C CA . ARG B 1 120 ? 14.273 -1.969 -0.076 1 98.06 120 ARG B CA 1
ATOM 1873 C C . ARG B 1 120 ? 14.18 -3.283 -0.843 1 98.06 120 ARG B C 1
ATOM 1875 O O . ARG B 1 120 ? 15.125 -4.074 -0.846 1 98.06 120 ARG B O 1
ATOM 1882 N N . VAL B 1 121 ? 13.023 -3.547 -1.485 1 98.31 121 VAL B N 1
ATOM 1883 C CA . VAL B 1 121 ? 12.844 -4.766 -2.27 1 98.31 121 VAL B CA 1
ATOM 1884 C C . VAL B 1 121 ? 13.789 -4.75 -3.473 1 98.31 121 VAL B C 1
ATOM 1886 O O . VAL B 1 121 ? 14.156 -3.68 -3.967 1 98.31 121 VAL B O 1
ATOM 1889 N N . GLY B 1 122 ? 14.07 -5.844 -3.932 1 97.31 122 GLY B N 1
ATOM 1890 C CA . GLY B 1 122 ? 15.172 -6.043 -4.852 1 97.31 122 GLY B CA 1
ATOM 1891 C C . GLY B 1 122 ? 14.891 -5.527 -6.25 1 97.31 122 GLY B C 1
ATOM 1892 O O . GLY B 1 122 ? 15.812 -5.258 -7.02 1 97.31 122 GLY B O 1
ATOM 1893 N N . TYR B 1 123 ? 13.68 -5.387 -6.648 1 97.75 123 TYR B N 1
ATOM 1894 C CA . TYR B 1 123 ? 13.359 -4.973 -8.008 1 97.75 123 TYR B CA 1
ATOM 1895 C C . TYR B 1 123 ? 13.352 -3.455 -8.125 1 97.75 123 TYR B C 1
ATOM 1897 O O . TYR B 1 123 ? 13.133 -2.914 -9.219 1 97.75 123 TYR B O 1
ATOM 1905 N N . LEU B 1 124 ? 13.641 -2.768 -7.039 1 97.06 124 LEU B N 1
ATOM 1906 C CA . LEU B 1 124 ? 13.609 -1.309 -7.059 1 97.06 124 LEU B CA 1
ATOM 1907 C C . LEU B 1 124 ? 15.016 -0.731 -6.945 1 97.06 124 LEU B C 1
ATOM 1909 O O . LEU B 1 124 ? 15.891 -1.345 -6.336 1 97.06 124 LEU B O 1
ATOM 1913 N N . HIS B 1 125 ? 15.094 0.461 -7.562 1 94.94 125 HIS B N 1
ATOM 1914 C CA . HIS B 1 125 ? 16.25 1.326 -7.352 1 94.94 125 HIS B CA 1
ATOM 1915 C C . HIS B 1 125 ? 15.852 2.629 -6.672 1 94.94 125 HIS B C 1
ATOM 1917 O O . HIS B 1 125 ? 14.6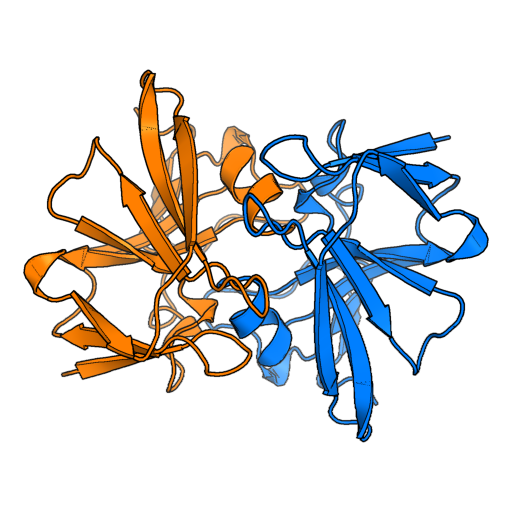64 2.947 -6.586 1 94.94 125 HIS B O 1
ATOM 1923 N N . GLY B 1 126 ? 16.828 3.281 -6.164 1 96.19 126 GLY B N 1
ATOM 1924 C CA . GLY B 1 126 ? 16.562 4.562 -5.531 1 96.19 126 GLY B CA 1
ATOM 1925 C C . GLY B 1 126 ? 16.031 5.602 -6.492 1 96.19 126 GLY B C 1
ATOM 1926 O O . GLY B 1 126 ? 16.406 5.621 -7.668 1 96.19 126 GLY B O 1
ATOM 1927 N N . CYS B 1 127 ? 15.141 6.441 -5.957 1 96.88 127 CYS B N 1
ATOM 1928 C CA . CYS B 1 127 ? 14.672 7.574 -6.746 1 96.88 127 CYS B CA 1
ATOM 1929 C C . CYS B 1 127 ? 15.805 8.562 -6.996 1 96.88 127 CYS B C 1
ATOM 1931 O O . CYS B 1 127 ? 16.594 8.859 -6.094 1 96.88 127 CYS B O 1
ATOM 1933 N N . GLU B 1 128 ? 15.797 9.055 -8.164 1 95.06 128 GLU B N 1
ATOM 1934 C CA . GLU B 1 128 ? 16.828 10.031 -8.508 1 95.06 128 GLU B CA 1
ATOM 1935 C C . GLU B 1 128 ? 16.734 11.266 -7.617 1 95.06 128 GLU B C 1
ATOM 1937 O O . GLU B 1 128 ? 15.664 11.844 -7.445 1 95.06 128 GLU B O 1
ATOM 1942 N N . GLY B 1 129 ? 17.875 11.609 -7.012 1 96.94 129 GLY B N 1
ATOM 1943 C CA . GLY B 1 129 ? 17.953 12.844 -6.246 1 96.94 129 GLY B CA 1
ATOM 1944 C C . GLY B 1 129 ? 17.516 12.68 -4.801 1 96.94 129 GLY B C 1
ATOM 1945 O O . GLY B 1 129 ? 17.781 13.547 -3.967 1 96.94 129 GLY B O 1
ATOM 1946 N N . ALA B 1 130 ? 16.891 11.641 -4.453 1 98.38 130 ALA B N 1
ATOM 1947 C CA . ALA B 1 130 ? 16.406 11.43 -3.094 1 98.38 130 ALA B CA 1
ATOM 1948 C C . ALA B 1 130 ? 17.547 11.062 -2.15 1 98.38 130 ALA B C 1
ATOM 1950 O O . ALA B 1 130 ? 18.406 10.258 -2.506 1 98.38 130 ALA B O 1
ATOM 1951 N N . LYS B 1 131 ? 17.562 11.727 -0.986 1 98.31 131 LYS B N 1
ATOM 1952 C CA . LYS B 1 131 ? 18.453 11.258 0.063 1 98.31 131 LYS B CA 1
ATOM 1953 C C . LYS B 1 131 ? 18.156 9.812 0.442 1 98.31 131 LYS B C 1
ATOM 1955 O O . LYS B 1 131 ? 17 9.438 0.586 1 98.31 131 LYS B O 1
ATOM 1960 N N . GLN B 1 132 ? 19.219 8.953 0.502 1 98.19 132 GLN B N 1
ATOM 1961 C CA . GLN B 1 132 ? 19.078 7.547 0.873 1 98.19 132 GLN B CA 1
ATOM 1962 C C . GLN B 1 132 ? 19.516 7.312 2.316 1 98.19 132 GLN B C 1
ATOM 1964 O O . GLN B 1 132 ? 20.656 7.574 2.67 1 98.19 132 GLN B O 1
ATOM 1969 N N . VAL B 1 133 ? 18.578 6.832 3.141 1 96.94 133 VAL B N 1
ATOM 1970 C CA . VAL B 1 133 ? 18.828 6.645 4.566 1 96.94 133 VAL B CA 1
ATOM 1971 C C . VAL B 1 133 ? 18.625 5.18 4.941 1 96.94 133 VAL B C 1
ATOM 1973 O O . VAL B 1 133 ? 17.531 4.645 4.801 1 96.94 133 VAL B O 1
ATOM 1976 N N . PRO B 1 134 ? 19.719 4.426 5.387 1 95 134 PRO B N 1
ATOM 1977 C CA . PRO B 1 134 ? 19.578 2.992 5.641 1 95 134 PRO B CA 1
ATOM 1978 C C . PRO B 1 134 ? 18.562 2.684 6.742 1 95 134 PRO B C 1
ATOM 1980 O O . PRO B 1 134 ? 17.906 1.646 6.703 1 95 134 PRO B O 1
ATOM 1983 N N . GLU B 1 135 ? 18.547 3.389 7.828 1 86.94 135 GLU B N 1
ATOM 1984 C CA . GLU B 1 135 ? 17.594 3.246 8.922 1 86.94 135 GLU B CA 1
ATOM 1985 C C . GLU B 1 135 ? 17.297 4.594 9.57 1 86.94 135 GLU B C 1
ATOM 1987 O O . GLU B 1 135 ? 18.031 5.562 9.383 1 86.94 135 GLU B O 1
ATOM 1992 N N . PHE B 1 136 ? 15.969 4.742 10.039 1 75.12 136 PHE B N 1
ATOM 1993 C CA . PHE B 1 136 ? 15.625 5.977 10.734 1 75.12 136 PHE B CA 1
ATOM 1994 C C . PHE B 1 136 ? 16.484 6.164 11.969 1 75.12 136 PHE B C 1
ATOM 1996 O O . PHE B 1 136 ? 16.75 5.207 12.711 1 75.12 136 PHE B O 1
ATOM 2003 N N . LEU B 1 137 ? 17.578 6.875 12 1 57.72 137 LEU B N 1
ATOM 2004 C CA . LEU B 1 137 ? 18.453 7.09 13.156 1 57.72 137 LEU B CA 1
ATOM 2005 C C . LEU B 1 137 ? 17.625 7.52 14.367 1 57.72 137 LEU B C 1
ATOM 2007 O O . LEU B 1 137 ? 16.609 8.188 14.227 1 57.72 137 LEU B O 1
#